Protein AF-A0A401H4F8-F1 (afdb_monomer)

Solvent-accessible surface area (backbone atoms only — not comparable to full-atom values): 12889 Å² total; per-residue (Å²): 134,82,83,78,80,64,41,45,44,70,56,45,52,50,47,28,52,50,18,57,74,70,67,36,61,71,55,24,51,54,34,50,56,48,49,36,56,72,25,37,84,46,70,68,56,47,49,56,44,47,67,62,70,47,47,75,81,49,46,36,48,76,58,70,75,51,21,41,54,46,42,57,45,26,74,73,70,51,49,49,49,32,40,46,42,18,46,55,42,39,50,67,44,56,72,62,44,52,76,71,21,46,74,45,98,88,71,49,70,52,57,60,54,72,70,58,41,53,37,34,59,56,24,43,56,54,33,31,50,54,26,53,53,45,52,56,52,51,40,54,77,70,34,94,74,42,91,50,56,72,58,33,44,52,32,31,47,51,52,48,50,51,53,56,58,47,39,77,71,63,80,50,64,61,50,60,53,76,59,58,54,62,68,59,51,53,50,52,40,56,77,47,63,45,50,73,48,33,52,53,44,40,56,49,46,49,51,55,47,35,50,54,52,57,66,42,40,30,40,55,61,75,64,49,44,65,68,60,30,52,53,55,38,70,71,73,112

Sequence (237 aa):
MKSEHQLDFAEVGALVRLAHKYQIADLRENGLAKLKMIFTDDLAVWEEYSDSRDTKFTGIRWIESDAISVVNLVRLTNAMTLLPVAFYLCCQLQPHELTRGVTRPDGTVERLSTEDLEVCIRARAMLMLAYGAGWMDLFSGVSNDCTQGARCMDGLSRIGQAVLLSSTRAQISYHSCLSNPRNVIAARCTDHRLCAACVRFITKKSLDWRRTVWNSLPAYFGLGKWEKLKTAESAAD

Nearest PDB structures (foldseek):
  3lf9-assembly1_A  TM=3.837E-01  e=5.558E+00  synthetic construct

Radius of gyration: 19.87 Å; Cα contacts (8 Å, |Δi|>4): 273; chains: 1; bounding box: 48×46×59 Å

Secondary structure (DSSP, 8-state):
-----PEEHHHHHHHHHHHHHTT-HHHHHHHHHHHHTTS-S-HHHHHHHHHH--HHHHTEE--TTHHHHHHHHHHHH--GGGHHHHHHHHHHS-HHHHHH-EE-TTS-EE---HHHHHHHHHHHHHHHHHHHHHHHHHTSS--TT-S-HHHHHHHHHHHHHHHHHHHHHTT--TT-TTS--HHHHHHHHHHTT--HHHHHHHHHHHHHHHHHHHHHHHHHTT---HHHHHHHHHTT-

Mean predicted aligned error: 5.67 Å

Foldseek 3Di:
DPPLQQAELVVLLVQLVVCLVVVVVVSNVVSVVLLCCQLPLDLVSLLVCLVCVDSVSSSYDDDLLCLLSVCVSCVSQVLQSSNLSSLLSLLQDDPCCQCVNDQDPVRDGRYHDPLSSVLSVQLLVVLLVLLVVLLVVLLPAFFPPFPPGVLQNVLSVVLSVVVVVVCVPPVHRSRPLLRDCLVVLVVSCVVSVGDPRRSVVSNVSSVVSNVVCSQCSCVSSVNPGSVSSVVSSVVVD

Structure (mmCIF, N/CA/C/O backbone):
data_AF-A0A401H4F8-F1
#
_entry.id   AF-A0A401H4F8-F1
#
loop_
_atom_site.group_PDB
_atom_site.id
_atom_site.type_symbol
_atom_site.label_atom_id
_atom_site.label_alt_id
_atom_site.label_comp_id
_atom_site.label_asym_id
_atom_site.label_entity_id
_atom_site.label_seq_id
_atom_site.pdbx_PDB_ins_code
_atom_site.Cartn_x
_atom_site.Cartn_y
_atom_site.Cartn_z
_atom_site.occupancy
_atom_site.B_iso_or_equiv
_atom_site.auth_seq_id
_atom_site.auth_comp_id
_atom_site.auth_asym_id
_atom_site.auth_atom_id
_atom_site.pdbx_PDB_model_num
ATOM 1 N N . MET A 1 1 ? 4.126 32.818 8.133 1.00 35.19 1 MET A N 1
ATOM 2 C CA . MET A 1 1 ? 3.973 31.398 7.756 1.00 35.19 1 MET A CA 1
ATOM 3 C C . MET A 1 1 ? 3.728 30.630 9.049 1.00 35.19 1 MET A C 1
ATOM 5 O O . MET A 1 1 ? 4.666 30.465 9.817 1.00 35.19 1 MET A O 1
ATOM 9 N N . LYS A 1 2 ? 2.466 30.346 9.407 1.00 36.00 2 LYS A N 1
ATOM 10 C CA . LYS A 1 2 ? 2.169 29.625 10.658 1.00 36.00 2 LYS A CA 1
ATOM 11 C C . LYS A 1 2 ? 2.721 28.207 10.508 1.00 36.00 2 LYS A C 1
ATOM 13 O O . LYS A 1 2 ? 2.404 27.547 9.529 1.00 36.00 2 LYS A O 1
ATOM 18 N N . SER A 1 3 ? 3.577 27.797 11.439 1.00 42.56 3 SER A N 1
ATOM 19 C CA . SER A 1 3 ? 4.017 26.412 11.603 1.00 42.56 3 SER A CA 1
ATOM 20 C C . SER A 1 3 ? 2.773 25.536 11.747 1.00 42.56 3 SER A C 1
ATOM 22 O O . SER A 1 3 ? 2.131 25.562 12.796 1.00 42.56 3 SER A O 1
ATOM 24 N N . GLU A 1 4 ? 2.398 24.822 10.692 1.00 57.66 4 GLU A N 1
ATOM 25 C CA . GLU A 1 4 ? 1.294 23.870 10.725 1.00 57.66 4 GLU A CA 1
ATOM 26 C C . GLU A 1 4 ? 1.731 22.701 11.616 1.00 57.66 4 GLU A C 1
ATOM 28 O O . GLU A 1 4 ? 2.668 21.967 11.303 1.00 57.66 4 GLU A O 1
ATOM 33 N N . HIS A 1 5 ? 1.149 22.619 12.811 1.00 69.62 5 HIS A N 1
ATOM 34 C CA . HIS A 1 5 ? 1.478 21.589 13.787 1.00 69.62 5 HIS A CA 1
ATOM 35 C C . HIS A 1 5 ? 1.011 20.232 13.243 1.00 69.62 5 HIS A C 1
ATOM 37 O O . HIS A 1 5 ? -0.190 20.014 13.096 1.00 69.62 5 HIS A O 1
ATOM 43 N N . GLN A 1 6 ? 1.952 19.342 12.908 1.00 79.12 6 GLN A N 1
ATOM 44 C CA . GLN A 1 6 ? 1.629 17.961 12.549 1.00 79.12 6 GLN A CA 1
ATOM 45 C C . GLN A 1 6 ? 1.078 17.233 13.774 1.00 79.12 6 GLN A C 1
ATOM 47 O O . GLN A 1 6 ? 1.773 17.130 14.788 1.00 79.12 6 GLN A O 1
ATOM 52 N N . LEU A 1 7 ? -0.133 16.700 13.642 1.00 87.81 7 LEU A N 1
ATOM 53 C CA . LEU A 1 7 ? -0.761 15.870 14.667 1.00 87.81 7 LEU A CA 1
ATOM 54 C C . LEU A 1 7 ? -0.131 14.480 14.669 1.00 87.81 7 LEU A C 1
ATOM 56 O O . LEU A 1 7 ? 0.291 13.983 13.625 1.00 87.81 7 LEU A O 1
ATOM 60 N N . ASP A 1 8 ? -0.081 13.837 15.825 1.00 91.19 8 ASP A N 1
ATOM 61 C CA . ASP A 1 8 ? 0.268 12.424 15.908 1.00 91.19 8 ASP A CA 1
ATOM 62 C C . ASP A 1 8 ? -0.947 11.551 15.560 1.00 91.19 8 ASP A C 1
ATOM 64 O O . ASP A 1 8 ? -2.096 11.902 15.854 1.00 91.19 8 ASP A O 1
ATOM 68 N N . PHE A 1 9 ? -0.715 10.396 14.937 1.00 92.69 9 PHE A N 1
ATOM 69 C CA . PHE A 1 9 ? -1.773 9.432 14.654 1.00 92.69 9 PHE A CA 1
ATOM 70 C C . PHE A 1 9 ? -2.555 9.065 15.920 1.00 92.69 9 PHE A C 1
ATOM 72 O O . PHE A 1 9 ? -3.785 8.979 15.875 1.00 92.69 9 PHE A O 1
ATOM 79 N N . ALA A 1 10 ? -1.867 8.901 17.055 1.00 91.75 10 ALA A N 1
ATOM 80 C CA . ALA A 1 10 ? -2.509 8.563 18.321 1.00 91.75 10 ALA A CA 1
ATOM 81 C C . ALA A 1 10 ? -3.545 9.620 18.745 1.00 91.75 10 ALA A C 1
ATOM 83 O O . ALA A 1 10 ? -4.621 9.270 19.233 1.00 91.75 10 ALA A O 1
ATOM 84 N N . GLU A 1 11 ? -3.261 10.903 18.500 1.00 92.50 11 GLU A N 1
ATOM 85 C CA . GLU A 1 11 ? -4.169 12.014 18.802 1.00 92.50 11 GLU A CA 1
ATOM 86 C C . GLU A 1 11 ? -5.399 11.977 17.891 1.00 92.50 11 GLU A C 1
ATOM 88 O O . GLU A 1 11 ? -6.532 12.032 18.372 1.00 92.50 11 GLU A O 1
ATOM 93 N N . VAL A 1 12 ? -5.193 11.814 16.579 1.00 94.25 12 VAL A N 1
ATOM 94 C CA . VAL A 1 12 ? -6.290 11.726 15.601 1.00 94.25 12 VAL A CA 1
ATOM 95 C C . VAL A 1 12 ? -7.177 10.512 15.887 1.00 94.25 12 VAL A C 1
ATOM 97 O O . VAL A 1 12 ? -8.401 10.635 15.931 1.00 94.25 12 VAL A O 1
ATOM 100 N N . GLY A 1 13 ? -6.578 9.349 16.148 1.00 93.75 13 GLY A N 1
ATOM 101 C CA . GLY A 1 13 ? -7.303 8.129 16.486 1.00 93.75 13 GLY A CA 1
ATOM 102 C C . GLY A 1 13 ? -8.111 8.264 17.779 1.00 93.75 13 GLY A C 1
ATOM 103 O O . GLY A 1 13 ? -9.275 7.861 17.819 1.00 93.75 13 GLY A O 1
ATOM 104 N N . ALA A 1 14 ? -7.538 8.868 18.826 1.00 92.50 14 ALA A N 1
ATOM 105 C CA . ALA A 1 14 ? -8.252 9.133 20.075 1.00 92.50 14 ALA A CA 1
ATOM 106 C C . ALA A 1 14 ? -9.437 10.089 19.866 1.00 92.50 14 ALA A C 1
ATOM 108 O O . ALA A 1 14 ? -10.534 9.814 20.358 1.00 92.50 14 ALA A O 1
ATOM 109 N N . LEU A 1 15 ? -9.247 11.163 19.089 1.00 94.44 15 LEU A N 1
ATOM 110 C CA . LEU A 1 15 ? -10.310 12.109 18.747 1.00 94.44 15 LEU A CA 1
ATOM 111 C C . LEU A 1 15 ? -11.462 11.424 18.011 1.00 94.44 15 LEU A C 1
ATOM 113 O O . LEU A 1 15 ? -12.610 11.614 18.401 1.00 94.44 15 LEU A O 1
ATOM 117 N N . VAL A 1 16 ? -11.177 10.575 17.018 1.00 95.44 16 VAL A N 1
ATOM 118 C CA . VAL A 1 16 ? -12.215 9.817 16.296 1.00 95.44 16 VAL A CA 1
ATOM 119 C C . VAL A 1 16 ? -12.991 8.896 17.245 1.00 95.44 16 VAL A C 1
ATOM 121 O O . VAL A 1 16 ? -14.222 8.882 17.208 1.00 95.44 16 VAL A O 1
ATOM 124 N N . ARG A 1 17 ? -12.310 8.163 18.143 1.00 94.69 17 ARG A N 1
ATOM 125 C CA . ARG A 1 17 ? -12.983 7.273 19.115 1.00 94.69 17 ARG A CA 1
ATOM 126 C C . ARG A 1 17 ? -13.866 8.047 20.089 1.00 94.69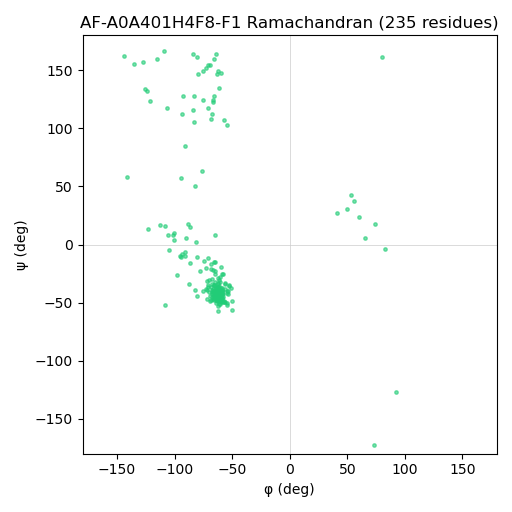 17 ARG A C 1
ATOM 128 O O . ARG A 1 17 ? -14.988 7.623 20.355 1.00 94.69 17 ARG A O 1
ATOM 135 N N . LEU A 1 18 ? -13.375 9.167 20.623 1.00 95.50 18 LEU A N 1
ATOM 136 C CA . LEU A 1 18 ? -14.139 10.013 21.542 1.00 95.50 18 LEU A CA 1
ATOM 137 C C . LEU A 1 18 ? -15.330 10.656 20.829 1.00 95.50 18 LEU A C 1
ATOM 139 O O . LEU A 1 18 ? -16.448 10.575 21.330 1.00 95.50 18 LEU A O 1
ATOM 143 N N . ALA A 1 19 ? -15.116 11.223 19.643 1.00 95.44 19 ALA A N 1
ATOM 144 C CA . ALA A 1 19 ? -16.177 11.808 18.835 1.00 95.44 19 ALA A CA 1
ATOM 145 C C . ALA A 1 19 ? -17.270 10.783 18.510 1.00 95.44 19 ALA A C 1
ATOM 147 O O . ALA A 1 19 ? -18.448 11.085 18.665 1.00 95.44 19 ALA A O 1
ATOM 148 N N . HIS A 1 20 ? -16.900 9.549 18.155 1.00 93.69 20 HIS A N 1
ATOM 149 C CA . HIS A 1 20 ? -17.860 8.463 17.962 1.00 93.69 20 HIS A CA 1
ATOM 150 C C . HIS A 1 20 ? -18.606 8.112 19.263 1.00 93.69 20 HIS A C 1
ATOM 152 O O . HIS A 1 20 ? -19.834 8.067 19.271 1.00 93.69 20 HIS A O 1
ATOM 158 N N . LYS A 1 21 ? -17.888 7.926 20.381 1.00 95.12 21 LYS A N 1
ATOM 159 C CA . LYS A 1 21 ? -18.474 7.577 21.690 1.00 95.12 21 LYS A CA 1
ATOM 160 C C . LYS A 1 21 ? -19.479 8.618 22.191 1.00 95.12 21 LYS A C 1
ATOM 162 O O . LYS A 1 21 ? -20.487 8.251 22.787 1.00 95.12 21 LYS A O 1
ATOM 167 N N . TYR A 1 22 ? -19.189 9.897 21.972 1.00 96.44 22 TYR A N 1
ATOM 168 C CA . TYR A 1 22 ? -20.017 11.019 22.416 1.00 96.44 22 TYR A CA 1
ATOM 169 C C . TYR A 1 22 ? -20.900 11.601 21.302 1.00 96.44 22 TYR A C 1
ATOM 171 O O . TYR A 1 22 ? -21.502 12.649 21.504 1.00 96.44 22 TYR A O 1
ATOM 179 N N . GLN A 1 23 ? -20.992 10.927 20.148 1.00 93.12 23 GLN A N 1
ATOM 180 C CA . GLN A 1 23 ? -21.846 11.303 19.012 1.00 93.12 23 GLN A CA 1
ATOM 181 C C . GLN A 1 23 ? -21.605 12.731 18.479 1.00 93.12 23 GLN A C 1
ATOM 183 O O . GLN A 1 23 ? -22.526 13.428 18.061 1.00 93.12 23 GLN A O 1
ATOM 188 N N . ILE A 1 24 ? -20.344 13.167 18.457 1.00 95.44 24 ILE A N 1
ATOM 189 C CA . ILE A 1 24 ? -19.924 14.465 17.916 1.00 95.44 24 ILE A CA 1
ATOM 190 C C . ILE A 1 24 ? -19.572 14.284 16.432 1.00 95.44 24 ILE A C 1
ATOM 192 O O . ILE A 1 24 ? -18.409 14.065 16.087 1.00 95.44 24 ILE A O 1
ATOM 196 N N . ALA A 1 25 ? -20.585 14.344 15.564 1.00 91.81 25 ALA A N 1
ATOM 197 C CA . ALA A 1 25 ? -20.463 14.034 14.134 1.00 91.81 25 ALA A CA 1
ATOM 198 C C . ALA A 1 25 ? -19.359 14.844 13.432 1.00 91.81 25 ALA A C 1
ATOM 200 O O . ALA A 1 25 ? -18.449 14.255 12.857 1.00 91.81 25 ALA A O 1
ATOM 201 N N . ASP A 1 26 ? -19.352 16.172 13.571 1.00 92.88 26 ASP A N 1
ATOM 202 C CA . ASP A 1 26 ? -18.367 17.030 12.895 1.00 92.88 26 ASP A CA 1
ATOM 203 C C . ASP A 1 26 ? -16.921 16.675 13.263 1.00 92.88 26 ASP A C 1
ATOM 205 O O . ASP A 1 26 ? -16.028 16.667 12.416 1.00 92.88 26 ASP A O 1
ATOM 209 N N . LEU A 1 27 ? -16.660 16.366 14.537 1.00 92.62 27 LEU A N 1
ATOM 210 C CA . LEU A 1 27 ? -15.316 16.001 14.987 1.00 92.62 27 LEU A CA 1
ATOM 211 C C . LEU A 1 27 ? -14.910 14.617 14.466 1.00 92.62 27 LEU A C 1
ATOM 213 O O . LEU A 1 27 ? -13.747 14.412 14.113 1.00 92.62 27 LEU A O 1
ATOM 217 N N . ARG A 1 28 ? -15.871 13.689 14.389 1.00 93.81 28 ARG A N 1
ATOM 218 C CA . ARG A 1 28 ? -15.674 12.353 13.819 1.00 93.81 28 ARG A CA 1
ATOM 219 C C . ARG A 1 28 ? -15.299 12.462 12.342 1.00 93.81 28 ARG A C 1
ATOM 221 O O . ARG A 1 28 ? -14.249 11.948 11.962 1.00 93.81 28 ARG A O 1
ATOM 228 N N . GLU A 1 29 ? -16.089 13.184 11.552 1.00 92.06 29 GLU A N 1
ATOM 229 C CA . GLU A 1 29 ? -15.864 13.332 10.110 1.00 92.06 29 GLU A CA 1
ATOM 230 C C . GLU A 1 29 ? -14.561 14.066 9.798 1.00 92.06 29 GLU A C 1
ATOM 232 O O . GLU A 1 29 ? -13.787 13.626 8.951 1.00 92.06 29 GLU A O 1
ATOM 237 N N . ASN A 1 30 ? -14.234 15.120 10.550 1.00 91.81 30 ASN A N 1
ATOM 238 C CA . ASN A 1 30 ? -12.952 15.809 10.396 1.00 91.81 30 ASN A CA 1
ATOM 239 C C . ASN A 1 30 ? -11.751 14.893 10.693 1.00 91.81 30 ASN A C 1
ATOM 241 O O . ASN A 1 30 ? -10.726 14.966 10.011 1.00 91.81 30 ASN A O 1
ATOM 245 N N . GLY A 1 31 ? -11.859 14.023 11.703 1.00 92.88 31 GLY A N 1
ATOM 246 C CA . GLY A 1 31 ? -10.821 13.043 12.019 1.00 92.88 31 GLY A CA 1
ATOM 247 C C . GLY A 1 31 ? -10.671 11.976 10.931 1.00 92.88 31 GLY A C 1
ATOM 248 O O . GLY A 1 31 ? -9.554 11.692 10.496 1.00 92.88 31 GLY A O 1
ATOM 249 N N . LEU A 1 32 ? -11.787 11.431 10.437 1.00 93.81 32 LEU A N 1
ATOM 250 C CA . LEU A 1 32 ? -11.796 10.443 9.352 1.00 93.81 32 LEU A CA 1
ATOM 251 C C . LEU A 1 32 ? -11.272 11.028 8.035 1.00 93.81 32 LEU A C 1
ATOM 253 O O . LEU A 1 32 ? -10.466 10.384 7.365 1.00 93.81 32 LEU A O 1
ATOM 257 N N . ALA A 1 33 ? -11.638 12.268 7.703 1.00 91.81 33 ALA A N 1
ATOM 258 C CA . ALA A 1 33 ? -11.130 12.971 6.528 1.00 91.81 33 ALA A CA 1
ATOM 259 C C . ALA A 1 33 ? -9.601 13.122 6.564 1.00 91.81 33 ALA A C 1
ATOM 261 O O . ALA A 1 33 ? -8.936 12.926 5.547 1.00 91.81 33 ALA A O 1
ATOM 262 N N . LYS A 1 34 ? -9.019 13.391 7.742 1.00 91.75 34 LYS A N 1
ATOM 263 C CA . LYS A 1 34 ? -7.558 13.407 7.909 1.00 91.75 34 LYS A CA 1
ATOM 264 C C . LYS A 1 34 ? -6.944 12.029 7.672 1.00 91.75 34 LYS A C 1
ATOM 266 O O . LYS A 1 34 ? -5.961 11.925 6.945 1.00 91.75 34 LYS A O 1
ATOM 271 N N . LEU A 1 35 ? -7.530 10.968 8.231 1.00 93.25 35 LEU A N 1
ATOM 272 C CA . LEU A 1 35 ? -7.057 9.601 7.987 1.00 93.25 35 LEU A CA 1
ATOM 273 C C . LEU A 1 35 ? -7.152 9.221 6.502 1.00 93.25 35 LEU A C 1
ATOM 275 O O . LEU A 1 35 ? -6.253 8.562 5.986 1.00 93.25 35 LEU A O 1
ATOM 279 N N . LYS A 1 36 ? -8.176 9.692 5.787 1.00 92.31 36 LYS A N 1
ATOM 280 C CA . LYS A 1 36 ? -8.383 9.424 4.357 1.00 92.31 36 LYS A CA 1
ATOM 281 C C . LYS A 1 36 ? -7.295 10.012 3.447 1.00 92.31 36 LYS A C 1
ATOM 283 O O . LYS A 1 36 ? -7.156 9.559 2.316 1.00 92.31 36 LYS A O 1
ATOM 288 N N . MET A 1 37 ? -6.464 10.936 3.938 1.00 88.62 37 MET A N 1
ATOM 289 C CA . MET A 1 37 ? -5.257 11.397 3.227 1.00 88.62 37 MET A CA 1
ATOM 290 C C . MET A 1 37 ? -4.167 10.319 3.129 1.00 88.62 37 MET A C 1
ATOM 292 O O . MET A 1 37 ? -3.291 10.402 2.275 1.00 88.62 37 MET A O 1
ATOM 296 N N . ILE A 1 38 ? -4.218 9.313 4.006 1.00 89.19 38 ILE A N 1
ATOM 297 C CA . ILE A 1 38 ? -3.303 8.166 4.039 1.00 89.19 38 ILE A CA 1
ATOM 298 C C . ILE A 1 38 ? -4.042 6.907 3.571 1.00 89.19 38 ILE A C 1
ATOM 300 O O . ILE A 1 38 ? -3.605 6.199 2.667 1.00 89.19 38 ILE A O 1
ATOM 304 N N . PHE A 1 39 ? -5.196 6.646 4.184 1.00 93.50 39 PHE A N 1
ATOM 305 C CA . PHE A 1 39 ? -6.047 5.478 3.970 1.00 93.50 39 PHE A CA 1
ATOM 306 C C . PHE A 1 39 ? -7.131 5.806 2.938 1.00 93.50 39 PHE A C 1
ATOM 308 O O . PHE A 1 39 ? -8.324 5.775 3.223 1.00 93.50 39 PHE A O 1
ATOM 315 N N . THR A 1 40 ? -6.686 6.223 1.757 1.00 94.31 40 THR A N 1
ATOM 316 C CA . THR A 1 40 ? -7.538 6.794 0.709 1.00 94.31 40 THR A CA 1
ATOM 317 C C . THR A 1 40 ? -8.277 5.737 -0.121 1.00 94.31 40 THR A C 1
ATOM 319 O O . THR A 1 40 ? -7.879 4.576 -0.196 1.00 94.31 40 THR A O 1
ATOM 322 N N . ASP A 1 41 ? -9.335 6.161 -0.805 1.00 95.31 41 ASP A N 1
ATOM 323 C CA . ASP A 1 41 ? -10.051 5.417 -1.846 1.00 95.31 41 ASP A CA 1
ATOM 324 C C . ASP A 1 41 ? -9.808 5.991 -3.255 1.00 95.31 41 ASP A C 1
ATOM 326 O O . ASP A 1 41 ? -10.540 5.671 -4.202 1.00 95.31 41 ASP A O 1
ATOM 330 N N . ASP A 1 42 ? -8.777 6.831 -3.391 1.00 94.31 42 ASP A N 1
ATOM 331 C CA . ASP A 1 42 ? -8.328 7.450 -4.633 1.00 94.31 42 ASP A CA 1
ATOM 332 C C . ASP A 1 42 ? -6.862 7.097 -4.942 1.00 94.31 42 ASP A C 1
ATOM 334 O O . ASP A 1 42 ? -5.944 7.350 -4.159 1.00 94.31 42 ASP A O 1
ATOM 338 N N . LEU A 1 43 ? -6.627 6.523 -6.124 1.00 93.38 43 LEU A N 1
ATOM 339 C CA . LEU A 1 43 ? -5.287 6.115 -6.540 1.00 93.38 43 LEU A CA 1
ATOM 340 C C . LEU A 1 43 ? -4.338 7.306 -6.715 1.00 93.38 43 LEU A C 1
ATOM 342 O O . LEU A 1 43 ? -3.157 7.166 -6.436 1.00 93.38 43 LEU A O 1
ATOM 346 N N . ALA A 1 44 ? -4.804 8.459 -7.197 1.00 90.69 44 ALA A N 1
ATOM 347 C CA . ALA A 1 44 ? -3.943 9.623 -7.392 1.00 90.69 44 ALA A CA 1
ATOM 348 C C . ALA A 1 44 ? -3.423 10.157 -6.051 1.00 90.69 44 ALA A C 1
ATOM 350 O O . ALA A 1 44 ? -2.233 10.446 -5.938 1.00 90.69 44 ALA A O 1
ATOM 351 N N . VAL A 1 45 ? -4.282 10.187 -5.026 1.00 90.44 45 VAL A N 1
ATOM 352 C CA . VAL A 1 45 ? -3.883 10.541 -3.653 1.00 90.44 45 VAL A CA 1
ATOM 353 C C . VAL A 1 45 ? -2.863 9.535 -3.116 1.00 90.44 45 VAL A C 1
ATOM 355 O O . VAL A 1 45 ? -1.833 9.922 -2.563 1.00 90.44 45 VAL A O 1
ATOM 358 N N . TRP A 1 46 ? -3.098 8.236 -3.334 1.00 90.75 46 TRP A N 1
ATOM 359 C CA . TRP A 1 46 ? -2.146 7.196 -2.942 1.00 90.75 46 TRP A CA 1
ATOM 360 C C . TRP A 1 46 ? -0.799 7.326 -3.663 1.00 90.75 46 TRP A C 1
ATOM 362 O O . TRP A 1 46 ? 0.249 7.129 -3.056 1.00 90.75 46 TRP A O 1
ATOM 372 N N . GLU A 1 47 ? -0.804 7.657 -4.953 1.00 86.94 47 GLU A N 1
ATOM 373 C CA . GLU A 1 47 ? 0.410 7.829 -5.753 1.00 86.94 47 GLU A CA 1
ATOM 374 C C . GLU A 1 47 ? 1.274 8.983 -5.260 1.00 86.94 47 GLU A C 1
ATOM 376 O O . GLU A 1 47 ? 2.493 8.836 -5.171 1.00 86.94 47 GLU A O 1
ATOM 381 N N . GLU A 1 48 ? 0.647 10.110 -4.929 1.00 83.31 48 GLU A N 1
ATOM 382 C CA . GLU A 1 48 ? 1.320 11.286 -4.379 1.00 83.31 48 GLU A CA 1
ATOM 383 C C . GLU A 1 48 ? 1.914 10.991 -2.994 1.00 83.31 48 GLU A C 1
ATOM 385 O O . GLU A 1 48 ? 3.083 11.297 -2.718 1.00 83.31 48 GLU A O 1
ATOM 390 N N . TYR A 1 49 ? 1.152 10.289 -2.152 1.00 81.69 49 TYR A N 1
ATOM 391 C CA . TYR A 1 49 ? 1.641 9.805 -0.868 1.00 81.69 49 TYR A CA 1
ATOM 392 C C . TYR A 1 49 ? 2.803 8.808 -1.030 1.00 81.69 49 TYR A C 1
ATOM 394 O O . TYR A 1 49 ? 3.843 8.947 -0.387 1.00 81.69 49 TYR A O 1
ATOM 402 N N . SER A 1 50 ? 2.667 7.811 -1.908 1.00 77.38 50 SER A N 1
ATOM 403 C CA . SER A 1 50 ? 3.673 6.762 -2.089 1.00 77.38 50 SER A CA 1
ATOM 404 C C . SER A 1 50 ? 4.974 7.279 -2.703 1.00 77.38 50 SER A C 1
ATOM 406 O O . SER A 1 50 ? 6.013 6.671 -2.445 1.00 77.38 50 SER A O 1
ATOM 408 N N . ASP A 1 51 ? 4.932 8.323 -3.536 1.00 72.00 51 ASP A N 1
ATOM 409 C CA . ASP A 1 51 ? 6.129 8.904 -4.162 1.00 72.00 51 ASP A CA 1
ATOM 410 C C . ASP A 1 51 ? 6.937 9.736 -3.158 1.00 72.00 51 ASP A C 1
ATOM 412 O O . ASP A 1 51 ? 8.165 9.658 -3.120 1.00 72.00 51 ASP A O 1
ATOM 416 N N . SER A 1 52 ? 6.246 10.490 -2.299 1.00 67.56 52 SER A N 1
ATOM 417 C CA . SER A 1 52 ? 6.890 11.340 -1.296 1.00 67.56 52 SER A CA 1
ATOM 418 C C . SER A 1 52 ? 7.306 10.569 -0.040 1.00 67.56 52 SER A C 1
ATOM 420 O O . SER A 1 52 ? 8.353 10.861 0.541 1.00 67.56 52 SER A O 1
ATOM 422 N N . ARG A 1 53 ? 6.471 9.616 0.410 1.00 65.06 53 ARG A N 1
ATOM 423 C CA . ARG A 1 53 ? 6.449 9.082 1.789 1.00 65.06 53 ARG A CA 1
ATOM 424 C C . ARG A 1 53 ? 6.637 10.176 2.849 1.00 65.06 53 ARG A C 1
ATOM 426 O O . ARG A 1 53 ? 7.154 9.915 3.935 1.00 65.06 53 ARG A O 1
ATOM 433 N N . ASP A 1 54 ? 6.245 11.406 2.522 1.00 65.06 54 ASP A N 1
ATOM 434 C CA . ASP A 1 54 ? 6.468 12.567 3.364 1.00 65.06 54 ASP A CA 1
ATOM 435 C C . ASP A 1 54 ? 5.232 12.760 4.235 1.00 65.06 54 ASP A C 1
ATOM 437 O O . ASP A 1 54 ? 4.145 13.099 3.761 1.00 65.06 54 ASP A O 1
ATOM 441 N N . THR A 1 55 ? 5.395 12.557 5.539 1.00 60.56 55 THR A N 1
ATOM 442 C CA . THR A 1 55 ? 4.327 12.775 6.520 1.00 60.56 55 THR A CA 1
ATOM 443 C C . THR A 1 55 ? 3.832 14.223 6.513 1.00 60.56 55 THR A C 1
ATOM 445 O O . THR A 1 55 ? 2.705 14.486 6.942 1.00 60.56 55 THR A O 1
ATOM 448 N N . LYS A 1 56 ? 4.613 15.178 5.978 1.00 63.50 56 LYS A N 1
ATOM 449 C CA . LYS A 1 56 ? 4.187 16.576 5.786 1.00 63.50 56 LYS A CA 1
ATOM 450 C C . LYS A 1 56 ? 3.010 16.705 4.837 1.00 63.50 56 LYS A C 1
ATOM 452 O O . LYS A 1 56 ? 2.162 17.553 5.084 1.00 63.50 56 LYS A O 1
ATOM 457 N N . PHE A 1 57 ? 2.912 15.843 3.826 1.00 66.06 57 PHE A N 1
ATOM 458 C CA . PHE A 1 57 ? 1.782 15.845 2.897 1.00 66.06 57 PHE A CA 1
ATOM 459 C C . PHE A 1 57 ? 0.462 15.507 3.603 1.00 66.06 57 PHE A C 1
ATOM 461 O O . PHE A 1 57 ? -0.582 16.088 3.330 1.00 66.06 57 PHE A O 1
ATOM 468 N N . THR A 1 58 ? 0.523 14.585 4.561 1.00 73.56 58 THR A N 1
ATOM 469 C CA . THR A 1 58 ? -0.665 14.073 5.257 1.00 73.56 58 THR A CA 1
ATOM 470 C C . THR A 1 58 ? -1.074 14.929 6.459 1.00 73.56 58 THR A C 1
ATOM 472 O O . THR A 1 58 ? -2.175 14.779 6.983 1.00 73.56 58 THR A O 1
ATOM 475 N N . GLY A 1 59 ? -0.180 15.803 6.940 1.00 82.62 59 GLY A N 1
ATOM 476 C CA . GLY A 1 59 ? -0.368 16.562 8.180 1.00 82.62 59 GLY A CA 1
ATOM 477 C C . GLY A 1 59 ? -0.414 15.699 9.451 1.00 82.62 59 GLY A C 1
ATOM 478 O O . GLY A 1 59 ? -0.663 16.235 10.533 1.00 82.62 59 GLY A O 1
ATOM 479 N N . ILE A 1 60 ? -0.173 14.387 9.331 1.00 87.69 60 ILE A N 1
ATOM 480 C CA . ILE A 1 60 ? -0.195 13.412 10.421 1.00 87.69 60 ILE A CA 1
ATOM 481 C C . ILE A 1 60 ? 1.148 12.684 10.474 1.00 87.69 60 ILE A C 1
ATOM 483 O O . ILE A 1 60 ? 1.654 12.174 9.474 1.00 87.69 60 ILE A O 1
ATOM 487 N N . ARG A 1 61 ? 1.719 12.592 11.670 1.00 89.75 61 ARG A N 1
ATOM 488 C CA . ARG A 1 61 ? 2.839 11.704 11.963 1.00 89.75 61 ARG A CA 1
ATOM 489 C C . ARG A 1 61 ? 2.288 10.321 12.284 1.00 89.75 61 ARG A C 1
ATOM 491 O O . ARG A 1 61 ? 1.570 10.166 13.265 1.00 89.75 61 ARG A O 1
ATOM 498 N N . TRP A 1 62 ? 2.615 9.339 11.457 1.00 90.69 62 TRP A N 1
ATOM 499 C CA . TRP A 1 62 ? 2.125 7.971 11.596 1.00 90.69 62 TRP A CA 1
ATOM 500 C C . TRP A 1 62 ? 3.209 6.965 11.199 1.00 90.69 62 TRP A C 1
ATOM 502 O O . TRP A 1 62 ? 4.182 7.322 10.524 1.00 90.69 62 TRP A O 1
ATOM 512 N N . ILE A 1 63 ? 3.040 5.715 11.622 1.00 90.31 63 ILE A N 1
ATOM 513 C CA . ILE A 1 63 ? 3.903 4.579 11.279 1.00 90.31 63 ILE A CA 1
ATOM 514 C C . ILE A 1 63 ? 3.071 3.422 10.723 1.00 90.31 63 ILE A C 1
ATOM 516 O O . ILE A 1 63 ? 1.892 3.299 11.030 1.00 90.31 63 ILE A O 1
ATOM 520 N N . GLU A 1 64 ? 3.674 2.524 9.940 1.00 89.50 64 GLU A N 1
ATOM 521 C CA . GLU A 1 64 ? 2.939 1.452 9.241 1.00 89.50 64 GLU A CA 1
ATOM 522 C C . GLU A 1 64 ? 2.035 0.612 10.167 1.00 89.50 64 GLU A C 1
ATOM 524 O O . GLU A 1 64 ? 0.931 0.233 9.773 1.00 89.50 64 GLU A O 1
ATOM 529 N N . SER A 1 65 ? 2.446 0.376 11.419 1.00 93.25 65 SER A N 1
ATOM 530 C CA . SER A 1 65 ? 1.671 -0.384 12.413 1.00 93.25 65 SER A CA 1
ATOM 531 C C . SER A 1 65 ? 0.419 0.326 12.942 1.00 93.25 65 SER A C 1
ATOM 533 O O . SER A 1 65 ? -0.447 -0.314 13.548 1.00 93.25 65 SER A O 1
ATOM 535 N N . ASP A 1 66 ? 0.246 1.618 12.664 1.00 94.88 66 ASP A N 1
ATOM 536 C CA . ASP A 1 66 ? -1.005 2.342 12.916 1.00 94.88 66 ASP A CA 1
ATOM 537 C C . ASP A 1 66 ? -2.141 1.866 12.004 1.00 94.88 66 ASP A C 1
ATOM 539 O O . ASP A 1 66 ? -3.316 2.046 12.323 1.00 94.88 66 ASP A O 1
ATOM 543 N N . ALA A 1 67 ? -1.822 1.159 10.914 1.00 96.31 67 ALA A N 1
ATOM 544 C CA . ALA A 1 67 ? -2.824 0.524 10.067 1.00 96.31 67 ALA A CA 1
ATOM 545 C C . ALA A 1 67 ? -3.731 -0.447 10.847 1.00 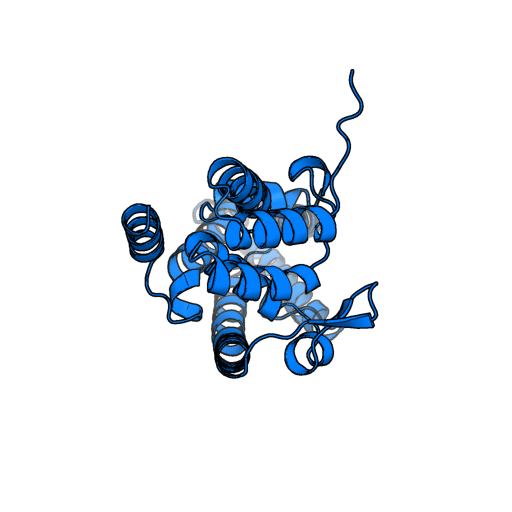96.31 67 ALA A C 1
ATOM 547 O O . ALA A 1 67 ? -4.926 -0.515 10.557 1.00 96.31 67 ALA A O 1
ATOM 548 N N . ILE A 1 68 ? -3.209 -1.131 11.879 1.00 97.69 68 ILE A N 1
ATOM 549 C CA . ILE A 1 68 ? -4.014 -1.991 12.767 1.00 97.69 68 ILE A CA 1
ATOM 550 C C . ILE A 1 68 ? -5.091 -1.155 13.470 1.00 97.69 68 ILE A C 1
ATOM 552 O O . ILE A 1 68 ? -6.259 -1.543 13.524 1.00 97.69 68 ILE A O 1
ATOM 556 N N . SER A 1 69 ? -4.712 0.020 13.975 1.00 96.06 69 SER A N 1
ATOM 557 C CA . SER A 1 69 ? -5.647 0.933 14.626 1.00 96.06 69 SER A CA 1
ATOM 558 C C . SER A 1 69 ? -6.700 1.445 13.667 1.00 96.06 69 SER A C 1
ATOM 560 O O . SER A 1 69 ? -7.856 1.572 14.057 1.00 96.06 69 SER A O 1
ATOM 562 N N . VAL A 1 70 ? -6.326 1.721 12.417 1.00 97.19 70 VAL A N 1
ATOM 563 C CA . VAL A 1 70 ? -7.284 2.176 11.407 1.00 97.19 70 VAL A CA 1
ATOM 564 C C . VAL A 1 70 ? -8.291 1.093 11.068 1.00 97.19 70 VAL A C 1
ATOM 566 O O . VAL A 1 70 ? -9.476 1.403 11.020 1.00 97.19 70 VAL A O 1
ATOM 569 N N . VAL A 1 71 ? -7.881 -0.172 10.929 1.00 98.00 71 VAL A N 1
ATOM 570 C CA . VAL A 1 71 ? -8.841 -1.279 10.772 1.00 98.00 71 VAL A CA 1
ATOM 571 C C . VAL A 1 71 ? -9.843 -1.276 11.931 1.00 98.00 71 VAL A C 1
ATOM 573 O O . VAL A 1 71 ? -11.051 -1.228 11.701 1.00 98.00 71 VAL A O 1
ATOM 576 N N . ASN A 1 72 ? -9.358 -1.224 13.173 1.00 96.62 72 ASN A N 1
ATOM 577 C CA . ASN A 1 72 ? -10.216 -1.207 14.361 1.00 96.62 72 ASN A CA 1
ATOM 578 C C . ASN A 1 72 ? -11.127 0.034 14.427 1.00 96.62 72 ASN A C 1
ATOM 580 O O . ASN A 1 72 ? -12.276 -0.064 14.858 1.00 96.62 72 ASN A O 1
ATOM 584 N N . LEU A 1 73 ? -10.637 1.201 13.999 1.00 95.56 73 LEU A N 1
ATOM 585 C CA . LEU A 1 73 ? -11.426 2.431 13.901 1.00 95.56 73 LEU A CA 1
ATOM 586 C C . LEU A 1 73 ? -12.531 2.298 12.859 1.00 95.56 73 LEU A C 1
ATOM 588 O O . LEU A 1 73 ? -13.668 2.639 13.153 1.00 95.56 73 LEU A O 1
ATOM 592 N N . VAL A 1 74 ? -12.228 1.755 11.681 1.00 95.00 74 VAL A N 1
ATOM 593 C CA . VAL A 1 74 ? -13.220 1.551 10.620 1.00 95.00 74 VAL A CA 1
ATOM 594 C C . VAL A 1 74 ? -14.311 0.585 11.068 1.00 95.00 74 VAL A C 1
ATOM 596 O O . VAL A 1 74 ? -15.484 0.827 10.795 1.00 95.00 74 VAL A O 1
ATOM 599 N N . ARG A 1 75 ? -13.964 -0.472 11.814 1.00 93.38 75 ARG A N 1
ATOM 600 C CA . ARG A 1 75 ? -14.963 -1.376 12.412 1.00 93.38 75 ARG A CA 1
ATOM 601 C C . ARG A 1 75 ? -15.888 -0.667 13.406 1.00 93.38 75 ARG A C 1
ATOM 603 O O . ARG A 1 75 ? -17.042 -1.061 13.526 1.00 93.38 75 ARG A O 1
ATOM 610 N N . LEU A 1 76 ? -15.401 0.370 14.088 1.00 92.31 76 LEU A N 1
ATOM 611 C CA . LEU A 1 76 ? -16.186 1.177 15.022 1.00 92.31 76 LEU A CA 1
ATOM 612 C C . LEU A 1 76 ? -17.051 2.227 14.306 1.00 92.31 76 LEU A C 1
ATOM 614 O O . LEU A 1 76 ? -18.210 2.415 14.660 1.00 92.31 76 LEU A O 1
ATOM 618 N N . THR A 1 77 ? -16.492 2.930 13.321 1.00 91.88 77 THR A N 1
ATOM 619 C CA . THR A 1 77 ? -17.140 4.087 12.682 1.00 91.88 77 THR A CA 1
ATOM 620 C C . THR A 1 77 ? -17.889 3.754 11.400 1.00 91.88 77 THR A C 1
ATOM 622 O O . THR A 1 77 ? -18.599 4.614 10.895 1.00 91.88 77 THR A O 1
ATOM 625 N N . ASN A 1 78 ? -17.734 2.539 10.871 1.00 90.69 78 ASN A N 1
ATOM 626 C CA . ASN A 1 78 ? -18.240 2.121 9.564 1.00 90.69 78 ASN A CA 1
ATOM 627 C C . ASN A 1 78 ? -17.684 2.947 8.380 1.00 90.69 78 ASN A C 1
ATOM 629 O O . ASN A 1 78 ? -18.281 2.976 7.306 1.00 90.69 78 ASN A O 1
ATOM 633 N N . ALA A 1 79 ? -16.511 3.572 8.549 1.00 93.25 79 ALA A N 1
ATOM 634 C CA . ALA A 1 79 ? -15.818 4.336 7.505 1.00 93.25 79 ALA A CA 1
ATOM 635 C C . ALA A 1 79 ? -15.136 3.405 6.480 1.00 93.25 79 ALA A C 1
ATOM 637 O O . ALA A 1 79 ? -13.908 3.294 6.397 1.00 93.25 79 ALA A O 1
ATOM 638 N N . MET A 1 80 ? -15.946 2.623 5.766 1.00 94.81 80 MET A N 1
ATOM 639 C CA . MET A 1 80 ? -15.507 1.430 5.038 1.00 94.81 80 MET A CA 1
ATOM 640 C C . MET A 1 80 ? -14.543 1.723 3.883 1.00 94.81 80 MET A C 1
ATOM 642 O O . MET A 1 80 ? -13.782 0.828 3.503 1.00 94.81 80 MET A O 1
ATOM 646 N N . THR A 1 81 ? -14.525 2.943 3.334 1.00 95.88 81 THR A N 1
ATOM 647 C CA . THR A 1 81 ? -13.583 3.308 2.262 1.00 95.88 81 THR A CA 1
ATOM 648 C C . THR A 1 81 ? -12.120 3.332 2.706 1.00 95.88 81 THR A C 1
ATOM 650 O O . THR A 1 81 ? -11.245 3.132 1.867 1.00 95.88 81 THR A O 1
ATOM 653 N N . LEU A 1 82 ? -11.832 3.469 4.005 1.00 96.56 82 LEU A N 1
ATOM 654 C CA . LEU A 1 82 ? -10.462 3.446 4.540 1.00 96.56 82 LEU A CA 1
ATOM 655 C C . LEU A 1 82 ? -9.894 2.016 4.640 1.00 96.56 82 LEU A C 1
ATOM 657 O O . LEU A 1 82 ? -8.677 1.805 4.673 1.00 96.56 82 LEU A O 1
ATOM 661 N N . LEU A 1 83 ? -10.777 1.015 4.696 1.00 96.81 83 LEU A N 1
ATOM 662 C CA . LEU A 1 83 ? -10.428 -0.360 5.047 1.00 96.81 83 LEU A CA 1
ATOM 663 C C . LEU A 1 83 ? -9.474 -1.053 4.056 1.00 96.81 83 LEU A C 1
ATOM 665 O O . LEU A 1 83 ? -8.540 -1.709 4.520 1.00 96.81 83 LEU A O 1
ATOM 669 N N . PRO A 1 84 ? -9.637 -0.937 2.719 1.00 97.69 84 PRO A N 1
ATOM 670 C CA . PRO A 1 84 ? -8.766 -1.643 1.778 1.00 97.69 84 PRO A CA 1
ATOM 671 C C . PRO A 1 84 ? -7.296 -1.224 1.887 1.00 97.69 84 PRO A C 1
ATOM 673 O O . PRO A 1 84 ? -6.411 -2.080 1.867 1.00 97.69 84 PRO A O 1
ATOM 676 N N . VAL A 1 85 ? -7.021 0.076 2.047 1.00 96.38 85 VAL A N 1
ATOM 677 C CA . VAL A 1 85 ? -5.648 0.569 2.234 1.00 96.38 85 VAL A CA 1
ATOM 678 C C . VAL A 1 85 ? -5.117 0.198 3.618 1.00 96.38 85 VAL A C 1
ATOM 680 O O . VAL A 1 85 ? -3.964 -0.219 3.732 1.00 96.38 85 VAL A O 1
ATOM 683 N N . ALA A 1 86 ? -5.950 0.262 4.661 1.00 97.19 86 ALA A N 1
ATOM 684 C CA . ALA A 1 86 ? -5.552 -0.160 6.003 1.00 97.19 86 ALA A CA 1
ATOM 685 C C . ALA A 1 86 ? -5.148 -1.644 6.037 1.00 97.19 86 ALA A C 1
ATOM 687 O O . ALA A 1 86 ? -4.085 -1.984 6.557 1.00 97.19 86 ALA A O 1
ATOM 688 N N . PHE A 1 87 ? -5.919 -2.531 5.400 1.00 97.69 87 PHE A N 1
ATOM 689 C CA . PHE A 1 87 ? -5.537 -3.937 5.277 1.00 97.69 87 PHE A CA 1
ATOM 690 C C . PHE A 1 87 ? -4.303 -4.153 4.406 1.00 97.69 87 PHE A C 1
ATOM 692 O O . PHE A 1 87 ? -3.461 -4.991 4.737 1.00 97.69 87 PHE A O 1
ATOM 699 N N . TYR A 1 88 ? -4.157 -3.401 3.313 1.00 96.12 88 TYR A N 1
ATOM 700 C CA . TYR A 1 88 ? -2.955 -3.462 2.485 1.00 96.12 88 TYR A CA 1
ATOM 701 C C . TYR A 1 88 ? -1.693 -3.125 3.280 1.00 96.12 88 TYR A C 1
ATOM 703 O O . TYR A 1 88 ? -0.692 -3.832 3.150 1.00 96.12 88 TYR A O 1
ATOM 711 N N . LEU A 1 89 ? -1.752 -2.096 4.128 1.00 94.19 89 LEU A N 1
ATOM 712 C CA . LEU A 1 89 ? -0.659 -1.700 5.015 1.00 94.19 89 LEU A CA 1
ATOM 713 C C . LEU A 1 89 ? -0.432 -2.716 6.140 1.00 94.19 89 LEU A C 1
ATOM 715 O O . LEU A 1 89 ? 0.711 -3.094 6.376 1.00 94.19 89 LEU A O 1
ATOM 719 N N . CYS A 1 90 ? -1.494 -3.263 6.746 1.00 95.75 90 CYS A N 1
ATOM 720 C CA . CYS A 1 90 ? -1.375 -4.380 7.695 1.00 95.75 90 CYS A CA 1
ATOM 721 C C . CYS A 1 90 ? -0.660 -5.579 7.065 1.00 95.75 90 CYS A C 1
ATOM 723 O O . CYS A 1 90 ? 0.160 -6.239 7.706 1.00 95.75 90 CYS A O 1
ATOM 725 N N . CYS A 1 91 ? -0.925 -5.847 5.783 1.00 94.81 91 CYS A N 1
ATOM 726 C CA . CYS A 1 91 ? -0.227 -6.903 5.076 1.00 94.81 91 CYS A CA 1
ATOM 727 C C . CYS A 1 91 ? 1.279 -6.652 5.039 1.00 94.81 91 CYS A C 1
ATOM 729 O O . CYS A 1 91 ? 1.975 -7.647 5.144 1.00 94.81 91 CYS A O 1
ATOM 731 N N . GLN A 1 92 ? 1.777 -5.409 4.996 1.00 90.62 92 GLN A N 1
ATOM 732 C CA . GLN A 1 92 ? 3.216 -5.088 4.941 1.00 90.62 92 GLN A CA 1
ATOM 733 C C . GLN A 1 92 ? 3.969 -5.279 6.268 1.00 90.62 92 GLN A C 1
ATOM 735 O O . GLN A 1 92 ? 5.198 -5.305 6.267 1.00 90.62 92 GLN A O 1
ATOM 740 N N . LEU A 1 93 ? 3.256 -5.430 7.388 1.00 91.69 93 LEU A N 1
ATOM 741 C CA . LEU A 1 93 ? 3.861 -5.526 8.717 1.00 91.69 93 LEU A CA 1
ATOM 742 C C . LEU A 1 93 ? 4.710 -6.784 8.899 1.00 91.69 93 LEU A C 1
ATOM 744 O O . LEU A 1 93 ? 4.502 -7.815 8.247 1.00 91.69 93 LEU A O 1
ATOM 748 N N . GLN A 1 94 ? 5.619 -6.762 9.871 1.00 90.06 94 GLN A N 1
ATOM 749 C CA . GLN A 1 94 ? 6.345 -7.975 10.220 1.00 90.06 94 GLN A CA 1
ATOM 750 C C . GLN A 1 94 ? 5.380 -9.055 10.737 1.00 90.06 94 GLN A C 1
ATOM 752 O O . GLN A 1 94 ? 4.364 -8.738 11.363 1.00 90.06 94 GLN A O 1
ATOM 757 N N . PRO A 1 95 ? 5.669 -10.356 10.526 1.00 90.62 95 PRO A N 1
ATOM 758 C CA . PRO A 1 95 ? 4.777 -11.427 10.966 1.00 90.62 95 PRO A CA 1
ATOM 759 C C . PRO A 1 95 ? 4.402 -11.349 12.450 1.00 90.62 95 PRO A C 1
ATOM 761 O O . PRO A 1 95 ? 3.268 -11.655 12.809 1.00 90.62 95 PRO A O 1
ATOM 764 N N . HIS A 1 96 ? 5.326 -10.917 13.312 1.00 91.88 96 HIS A N 1
ATOM 765 C CA . HIS A 1 96 ? 5.064 -10.777 14.742 1.00 91.88 96 HIS A CA 1
ATOM 766 C C . HIS A 1 96 ? 4.159 -9.580 15.064 1.00 91.88 96 HIS A C 1
ATOM 768 O O . HIS A 1 96 ? 3.285 -9.732 15.907 1.00 91.88 96 HIS A O 1
ATOM 774 N N . GLU A 1 97 ? 4.303 -8.442 14.381 1.00 94.12 97 GLU A N 1
ATOM 775 C CA . GLU A 1 97 ? 3.414 -7.282 14.549 1.00 94.12 97 GLU A CA 1
ATOM 776 C C . GLU A 1 97 ? 1.998 -7.604 14.069 1.00 94.12 97 GLU A C 1
ATOM 778 O O . GLU A 1 97 ? 1.029 -7.329 14.769 1.00 94.12 97 GLU A O 1
ATOM 783 N N . LEU A 1 98 ? 1.870 -8.265 12.912 1.00 94.69 98 LEU A N 1
ATOM 784 C CA . LEU A 1 98 ? 0.564 -8.645 12.374 1.00 94.69 98 LEU A CA 1
ATOM 785 C C . LEU A 1 98 ? -0.167 -9.642 13.292 1.00 94.69 98 LEU A C 1
ATOM 787 O O . LEU A 1 98 ? -1.364 -9.508 13.520 1.00 94.69 98 LEU A O 1
ATOM 791 N N . THR A 1 99 ? 0.541 -10.650 13.813 1.00 94.62 99 THR A N 1
ATOM 792 C CA . THR A 1 99 ? -0.082 -11.742 14.590 1.00 94.62 99 THR A CA 1
ATOM 793 C C . THR A 1 99 ? -0.216 -11.447 16.080 1.00 94.62 99 THR A C 1
ATOM 795 O O . THR A 1 99 ? -1.168 -11.899 16.711 1.00 94.62 99 THR A O 1
ATOM 798 N N . ARG A 1 100 ? 0.736 -10.718 16.673 1.00 95.12 100 ARG A N 1
ATOM 799 C CA . ARG A 1 100 ? 0.773 -10.422 18.117 1.00 95.12 100 ARG A CA 1
ATOM 800 C C . ARG A 1 100 ? 0.371 -8.987 18.436 1.00 95.12 100 ARG A C 1
ATOM 802 O O . ARG A 1 100 ? 0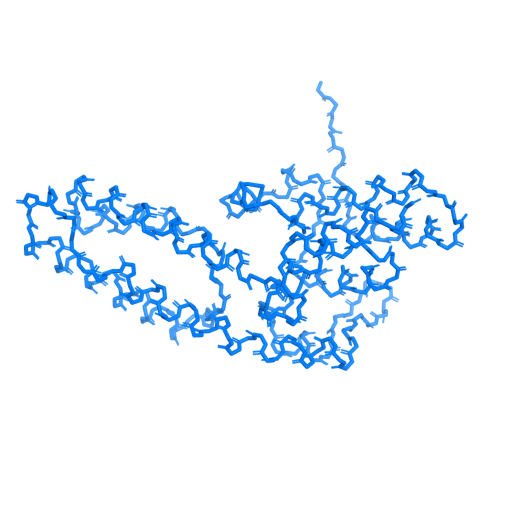.247 -8.659 19.618 1.00 95.12 100 ARG A O 1
ATOM 809 N N . GLY A 1 101 ? 0.143 -8.161 17.420 1.00 95.31 101 GLY A N 1
ATOM 810 C CA . GLY A 1 101 ? -0.131 -6.742 17.575 1.00 95.31 101 GLY A CA 1
ATOM 811 C C . GLY A 1 101 ? 1.096 -5.932 17.957 1.00 95.31 101 GLY A C 1
ATOM 812 O O . GLY A 1 101 ? 2.219 -6.438 18.018 1.00 95.31 101 GLY A O 1
ATOM 813 N N . VAL A 1 102 ? 0.842 -4.661 18.251 1.00 94.88 102 VAL A N 1
ATOM 814 C CA . VAL A 1 102 ? 1.863 -3.679 18.614 1.00 94.88 102 VAL A CA 1
ATOM 815 C C . VAL A 1 102 ? 1.510 -3.036 19.948 1.00 94.88 102 VAL A C 1
ATOM 817 O O . VAL A 1 102 ? 0.364 -2.655 20.188 1.00 94.88 102 VAL A O 1
ATOM 820 N N . THR A 1 103 ? 2.504 -2.940 20.829 1.00 94.38 103 THR A N 1
ATOM 821 C CA . THR A 1 103 ? 2.365 -2.260 22.119 1.00 94.38 103 THR A CA 1
ATOM 822 C C . THR A 1 103 ? 2.365 -0.751 21.904 1.00 94.38 103 THR A C 1
ATOM 824 O O . THR A 1 103 ? 3.293 -0.198 21.314 1.00 94.38 103 THR A O 1
ATOM 827 N N . ARG A 1 104 ? 1.320 -0.085 22.386 1.00 87.69 104 ARG A N 1
ATOM 828 C CA . ARG A 1 104 ? 1.142 1.364 22.333 1.00 87.69 104 ARG A CA 1
ATOM 829 C C . ARG A 1 104 ? 1.862 2.048 23.505 1.00 87.69 104 ARG A C 1
ATOM 831 O O . ARG A 1 104 ? 2.218 1.378 24.478 1.00 87.69 104 ARG A O 1
ATOM 838 N N . PRO A 1 105 ? 2.087 3.376 23.446 1.00 84.62 105 PRO A N 1
ATOM 839 C CA . PRO A 1 105 ? 2.774 4.108 24.516 1.00 84.62 105 PRO A CA 1
ATOM 840 C C . PRO A 1 105 ? 2.114 3.993 25.899 1.00 84.62 105 PRO A C 1
ATOM 842 O O . PRO A 1 105 ? 2.795 4.117 26.911 1.00 84.62 105 PRO A O 1
ATOM 845 N N . ASP A 1 106 ? 0.806 3.732 25.948 1.00 84.31 106 ASP A N 1
ATOM 846 C CA . ASP A 1 106 ? 0.036 3.517 27.179 1.00 84.31 106 ASP A CA 1
ATOM 847 C C . ASP A 1 106 ? 0.147 2.082 27.739 1.00 84.31 106 ASP A C 1
ATOM 849 O O . ASP A 1 106 ? -0.482 1.752 28.744 1.00 84.31 106 ASP A O 1
ATOM 853 N N . GLY A 1 107 ? 0.944 1.219 27.099 1.00 89.25 107 GLY A N 1
ATOM 854 C CA . GLY A 1 107 ? 1.148 -0.178 27.479 1.00 89.25 107 GLY A CA 1
ATOM 855 C C . GLY A 1 107 ? 0.065 -1.135 26.977 1.00 89.25 107 GLY A C 1
ATOM 856 O O . GLY A 1 107 ? 0.205 -2.348 27.150 1.00 89.25 107 GLY A O 1
ATOM 857 N N . THR A 1 108 ? -0.990 -0.635 26.331 1.00 91.94 108 THR A N 1
ATOM 858 C CA . THR A 1 108 ? -1.998 -1.495 25.704 1.00 91.94 108 THR A CA 1
ATOM 859 C C . THR A 1 108 ? -1.435 -2.146 24.444 1.00 91.94 108 THR A C 1
ATOM 861 O O . THR A 1 108 ? -0.538 -1.612 23.793 1.00 91.94 108 THR A O 1
ATOM 864 N N . VAL A 1 109 ? -1.937 -3.330 24.092 1.00 95.69 109 VAL A N 1
ATOM 865 C CA . VAL A 1 109 ? -1.537 -4.011 22.855 1.00 95.69 109 VAL A CA 1
ATOM 866 C C . VAL A 1 109 ? -2.679 -3.921 21.863 1.00 95.69 109 VAL A C 1
ATOM 868 O O . VAL A 1 109 ? -3.754 -4.473 22.097 1.00 95.69 109 VAL A O 1
ATOM 871 N N . GLU A 1 110 ? -2.433 -3.257 20.740 1.00 95.06 110 GLU A N 1
ATOM 872 C CA . GLU A 1 110 ? -3.411 -3.146 19.669 1.00 95.06 110 GLU A CA 1
ATOM 873 C C . GLU A 1 110 ? -3.212 -4.256 18.640 1.00 95.06 110 GLU A C 1
ATOM 875 O O . GLU A 1 110 ? -2.105 -4.487 18.150 1.00 95.06 110 GLU A O 1
ATOM 880 N N . ARG A 1 111 ? -4.297 -4.973 18.343 1.00 97.25 111 ARG A N 1
ATOM 881 C CA . ARG A 1 111 ? -4.326 -6.169 17.492 1.00 97.25 111 ARG A CA 1
ATOM 882 C C . ARG A 1 111 ? -5.496 -6.089 16.527 1.00 97.25 111 ARG A C 1
ATOM 884 O O . ARG A 1 111 ? -6.494 -5.434 16.825 1.00 97.25 111 ARG A O 1
ATOM 891 N N . LEU A 1 112 ? -5.369 -6.788 15.404 1.00 97.81 112 LEU A N 1
ATOM 892 C CA . LEU A 1 112 ? -6.517 -7.129 14.570 1.00 97.81 112 LEU A CA 1
ATOM 893 C C . LEU A 1 112 ? -7.397 -8.151 15.302 1.00 97.81 112 LEU A C 1
ATOM 895 O O . LEU A 1 112 ? -6.899 -8.919 16.132 1.00 97.81 112 LEU A O 1
ATOM 899 N N . SER A 1 113 ? -8.687 -8.189 14.965 1.00 97.25 113 SER A N 1
ATOM 900 C CA . SER A 1 113 ? -9.524 -9.333 15.329 1.00 97.25 113 SER A CA 1
ATOM 901 C C . SER A 1 113 ? -9.025 -10.600 14.623 1.00 97.25 113 SER A C 1
ATOM 903 O O . SER A 1 113 ? -8.262 -10.529 13.655 1.00 97.25 113 SER A O 1
ATOM 905 N N . THR A 1 114 ? -9.459 -11.771 15.086 1.00 97.69 114 THR A N 1
ATOM 906 C CA . THR A 1 114 ? -9.106 -13.044 14.441 1.00 97.69 114 THR A CA 1
ATOM 907 C C . THR A 1 114 ? -9.564 -13.069 12.982 1.00 97.69 114 THR A C 1
ATOM 909 O O . THR A 1 114 ? -8.801 -13.449 12.098 1.00 97.69 114 THR A O 1
ATOM 912 N N . GLU A 1 115 ? -10.774 -12.582 12.713 1.00 97.62 115 GLU A N 1
ATOM 913 C CA . GLU A 1 115 ? -11.367 -12.525 11.375 1.00 97.62 115 GLU A CA 1
ATOM 914 C C . GLU A 1 115 ? -10.565 -11.600 10.447 1.00 97.62 115 GLU A C 1
ATOM 916 O O . GLU A 1 115 ? -10.261 -11.952 9.305 1.00 97.62 115 GLU A O 1
ATOM 921 N N . ASP A 1 116 ? -10.165 -10.429 10.945 1.00 97.94 116 ASP A N 1
ATOM 922 C CA . ASP A 1 116 ? -9.389 -9.451 10.179 1.00 97.94 116 ASP A CA 1
ATOM 923 C C . ASP A 1 116 ? -7.935 -9.908 9.959 1.00 97.94 116 ASP A C 1
ATOM 925 O O . ASP A 1 116 ? -7.335 -9.645 8.908 1.00 97.94 116 ASP A O 1
ATOM 929 N N . LEU A 1 117 ? -7.377 -10.665 10.907 1.00 97.88 117 LEU A N 1
ATOM 930 C CA . LEU A 1 117 ? -6.086 -11.327 10.754 1.00 97.88 117 LEU A CA 1
ATOM 931 C C . LEU A 1 117 ? -6.133 -12.400 9.656 1.00 97.88 117 LEU A C 1
ATOM 933 O O . LEU A 1 117 ? -5.252 -12.428 8.793 1.00 97.88 117 LEU A O 1
ATOM 937 N N . GLU A 1 118 ? -7.159 -13.253 9.640 1.00 97.44 118 GLU A N 1
ATOM 938 C CA . GLU A 1 118 ? -7.360 -14.260 8.589 1.00 97.44 118 GLU A CA 1
ATOM 939 C C . GLU A 1 118 ? -7.495 -13.619 7.202 1.00 97.44 118 GLU A C 1
ATOM 941 O O . GLU A 1 118 ? -6.895 -14.093 6.228 1.00 97.44 118 GLU A O 1
ATOM 946 N N . VAL A 1 119 ? -8.224 -12.500 7.112 1.00 97.62 119 VAL A N 1
ATOM 947 C CA . VAL A 1 119 ? -8.334 -11.697 5.887 1.00 97.62 119 VAL A CA 1
ATOM 948 C C . VAL A 1 119 ? -6.954 -11.242 5.410 1.00 97.62 119 VAL A C 1
ATOM 950 O O . VAL A 1 119 ? -6.622 -11.468 4.244 1.00 97.62 119 VAL A O 1
ATOM 953 N N . CYS A 1 120 ? -6.129 -10.670 6.293 1.00 96.62 120 CYS A N 1
ATOM 954 C CA . CYS A 1 120 ? -4.774 -10.232 5.947 1.00 96.62 120 CYS A CA 1
ATOM 955 C C . CYS A 1 120 ? -3.881 -11.400 5.502 1.00 96.62 120 CYS A C 1
ATOM 957 O O . CYS A 1 120 ? -3.178 -11.296 4.495 1.00 96.62 120 CYS A O 1
ATOM 959 N N . ILE A 1 121 ? -3.918 -12.532 6.213 1.00 94.50 121 ILE A N 1
ATOM 960 C CA . ILE A 1 121 ? -3.111 -13.717 5.885 1.00 94.50 121 ILE A CA 1
ATOM 961 C C . ILE A 1 121 ? -3.460 -14.241 4.487 1.00 94.50 121 ILE A C 1
ATOM 963 O O . ILE A 1 121 ? -2.563 -14.474 3.675 1.00 94.50 121 ILE A O 1
ATOM 967 N N . ARG A 1 122 ? -4.752 -14.376 4.170 1.00 95.31 122 ARG A N 1
ATOM 968 C CA . ARG A 1 122 ? -5.204 -14.794 2.835 1.00 95.31 122 ARG A CA 1
ATOM 969 C C . ARG A 1 122 ? -4.817 -13.773 1.765 1.00 95.31 122 ARG A C 1
ATOM 971 O O . ARG A 1 122 ? -4.320 -14.148 0.703 1.00 95.31 122 ARG A O 1
ATOM 978 N N . ALA A 1 123 ? -5.020 -12.488 2.040 1.00 95.38 123 ALA A N 1
ATOM 979 C CA . ALA A 1 123 ? -4.728 -11.423 1.090 1.00 95.38 123 ALA A CA 1
ATOM 980 C C . ALA A 1 123 ? -3.232 -11.315 0.767 1.00 95.38 123 ALA A C 1
ATOM 982 O O . ALA A 1 123 ? -2.887 -11.034 -0.379 1.00 95.38 123 ALA A O 1
ATOM 983 N N . ARG A 1 124 ? -2.332 -11.616 1.716 1.00 93.88 124 ARG A N 1
ATOM 984 C CA . ARG A 1 124 ? -0.881 -11.677 1.457 1.00 93.88 124 ARG A CA 1
ATOM 985 C C . ARG A 1 124 ? -0.526 -12.617 0.309 1.00 93.88 124 ARG A C 1
ATOM 987 O O . ARG A 1 124 ? 0.324 -12.262 -0.503 1.00 93.88 124 ARG A O 1
ATOM 994 N N . ALA A 1 125 ? -1.178 -13.776 0.208 1.00 91.06 125 ALA A N 1
ATOM 995 C CA . ALA A 1 125 ? -0.947 -14.706 -0.898 1.00 91.06 125 ALA A CA 1
ATOM 996 C C . ALA A 1 125 ? -1.395 -14.106 -2.242 1.00 91.06 125 ALA A C 1
ATOM 998 O O . ALA A 1 125 ? -0.655 -14.153 -3.224 1.00 91.06 125 ALA A O 1
ATOM 999 N N . MET A 1 126 ? -2.569 -13.471 -2.273 1.00 93.44 126 MET A N 1
ATOM 1000 C CA . MET A 1 126 ? -3.097 -12.821 -3.478 1.00 93.44 126 MET A CA 1
ATOM 1001 C C . MET A 1 126 ? -2.222 -11.646 -3.927 1.00 93.44 126 MET A C 1
ATOM 1003 O O . MET A 1 126 ? -1.890 -11.534 -5.106 1.00 93.44 126 MET A O 1
ATOM 1007 N N . LEU A 1 127 ? -1.796 -10.805 -2.982 1.00 93.38 127 LEU A N 1
ATOM 1008 C CA . LEU A 1 127 ? -0.882 -9.695 -3.236 1.00 93.38 127 LEU A CA 1
ATOM 1009 C C . LEU A 1 127 ? 0.478 -10.203 -3.724 1.00 93.38 127 LEU A C 1
ATOM 1011 O O . LEU A 1 127 ? 1.029 -9.639 -4.658 1.00 93.38 127 LEU A O 1
ATOM 1015 N N . MET A 1 128 ? 0.998 -11.298 -3.167 1.00 89.81 128 MET A N 1
ATOM 1016 C CA . MET A 1 128 ? 2.252 -11.897 -3.634 1.00 89.81 128 MET A CA 1
ATOM 1017 C C . MET A 1 128 ? 2.167 -12.381 -5.087 1.00 89.81 128 MET A C 1
ATOM 1019 O O . MET A 1 128 ? 3.083 -12.140 -5.875 1.00 89.81 128 MET A O 1
ATOM 1023 N N . LEU A 1 129 ? 1.057 -13.017 -5.471 1.00 90.12 129 LEU A N 1
ATOM 1024 C CA . LEU A 1 129 ? 0.824 -13.425 -6.858 1.00 90.12 129 LEU A CA 1
ATOM 1025 C C . LEU A 1 129 ? 0.702 -12.212 -7.789 1.00 90.12 129 LEU A C 1
ATOM 1027 O O . LEU A 1 129 ? 1.330 -12.189 -8.849 1.00 90.12 129 LEU A O 1
ATOM 1031 N N . ALA A 1 130 ? -0.051 -11.186 -7.380 1.00 92.38 130 ALA A N 1
ATOM 1032 C CA . ALA A 1 130 ? -0.195 -9.944 -8.139 1.00 92.38 130 ALA A CA 1
ATOM 1033 C C . ALA A 1 130 ? 1.143 -9.202 -8.301 1.00 92.38 130 ALA A C 1
ATOM 1035 O O . ALA A 1 130 ? 1.409 -8.646 -9.369 1.00 92.38 130 ALA A O 1
ATOM 1036 N N . TYR A 1 131 ? 1.994 -9.233 -7.271 1.00 88.62 131 TYR A N 1
ATOM 1037 C CA . TYR A 1 131 ? 3.357 -8.710 -7.301 1.00 88.62 131 TYR A CA 1
ATOM 1038 C C . TYR A 1 131 ? 4.204 -9.450 -8.331 1.00 88.62 131 TYR A C 1
ATOM 1040 O O . TYR A 1 131 ? 4.722 -8.836 -9.261 1.00 88.62 131 TYR A O 1
ATOM 1048 N N . GLY A 1 132 ? 4.307 -10.776 -8.206 1.00 85.44 132 GLY A N 1
ATOM 1049 C CA . GLY A 1 132 ? 5.119 -11.598 -9.103 1.00 85.44 132 GLY A CA 1
ATOM 1050 C C . GLY A 1 132 ? 4.695 -11.466 -10.566 1.00 85.44 132 GLY A C 1
ATOM 1051 O O . GLY A 1 132 ? 5.534 -11.201 -11.426 1.00 85.44 132 GLY A O 1
ATOM 1052 N N . ALA A 1 133 ? 3.394 -11.587 -10.845 1.00 88.69 133 ALA A N 1
ATOM 1053 C CA . ALA A 1 133 ? 2.851 -11.436 -12.194 1.00 88.69 133 ALA A CA 1
ATOM 1054 C C . ALA A 1 133 ? 3.119 -10.039 -12.769 1.00 88.69 133 ALA A C 1
ATOM 1056 O O . ALA A 1 133 ? 3.567 -9.918 -13.907 1.00 88.69 133 ALA A O 1
ATOM 1057 N N . GLY A 1 134 ? 2.907 -8.996 -11.965 1.00 89.06 134 GLY A N 1
ATOM 1058 C CA . GLY A 1 134 ? 3.147 -7.616 -12.364 1.00 89.06 134 GLY A CA 1
ATOM 1059 C C . GLY A 1 134 ? 4.600 -7.322 -12.706 1.00 89.06 134 GLY A C 1
ATOM 1060 O O . GLY A 1 134 ? 4.871 -6.704 -13.729 1.00 89.06 134 GLY A O 1
ATOM 1061 N N . TRP A 1 135 ? 5.548 -7.807 -11.902 1.00 84.00 135 TRP A N 1
ATOM 1062 C CA . TRP A 1 135 ? 6.976 -7.640 -12.187 1.00 84.00 135 TRP A CA 1
ATOM 1063 C C . TRP A 1 135 ? 7.434 -8.410 -13.421 1.00 84.00 135 TRP A C 1
ATOM 1065 O O . TRP A 1 135 ? 8.201 -7.870 -14.221 1.00 84.00 135 TRP A O 1
ATOM 1075 N N . MET A 1 136 ? 6.969 -9.653 -13.583 1.00 84.12 136 MET A N 1
ATOM 1076 C CA . MET A 1 136 ? 7.262 -10.446 -14.779 1.00 84.12 136 MET A CA 1
ATOM 1077 C C . MET A 1 136 ? 6.737 -9.751 -16.033 1.00 84.12 136 MET A C 1
ATOM 1079 O O . MET A 1 136 ? 7.463 -9.625 -17.017 1.00 84.12 136 MET A O 1
ATOM 1083 N N . ASP A 1 137 ? 5.503 -9.251 -15.980 1.00 89.62 137 ASP A N 1
ATOM 1084 C CA . ASP A 1 137 ? 4.920 -8.511 -17.086 1.00 89.62 137 ASP A CA 1
ATOM 1085 C C . ASP A 1 137 ? 5.700 -7.212 -17.338 1.00 89.62 137 ASP A C 1
ATOM 1087 O O . ASP A 1 137 ? 6.153 -6.988 -18.458 1.00 89.62 137 ASP A O 1
ATOM 1091 N N . LEU A 1 138 ? 5.959 -6.393 -16.315 1.00 88.19 138 LEU A N 1
ATOM 1092 C CA . LEU A 1 138 ? 6.589 -5.072 -16.433 1.00 88.19 138 LEU A CA 1
ATOM 1093 C C . LEU A 1 138 ? 7.896 -5.067 -17.242 1.00 88.19 138 LEU A C 1
ATOM 1095 O O . LEU A 1 138 ? 8.143 -4.123 -17.995 1.00 88.19 138 LEU A O 1
ATOM 1099 N N . PHE A 1 139 ? 8.710 -6.113 -17.104 1.00 86.44 139 PHE A N 1
ATOM 1100 C CA . PHE A 1 139 ? 9.990 -6.247 -17.805 1.00 86.44 139 PHE A CA 1
ATOM 1101 C C . PHE A 1 139 ? 9.983 -7.260 -18.949 1.00 86.44 139 PHE A C 1
ATOM 1103 O O . PHE A 1 139 ? 11.030 -7.534 -19.536 1.00 86.44 139 PHE A O 1
ATOM 1110 N N . SER A 1 140 ? 8.810 -7.781 -19.301 1.00 88.00 140 SER A N 1
ATOM 1111 C CA . SER A 1 140 ? 8.619 -8.543 -20.528 1.00 88.00 140 SER A CA 1
ATOM 1112 C C . SER A 1 140 ? 8.387 -7.601 -21.714 1.00 88.00 140 SER A C 1
ATOM 1114 O O . SER A 1 140 ? 7.511 -6.729 -21.694 1.00 88.00 140 SER A O 1
ATOM 1116 N N . GLY A 1 141 ? 9.168 -7.802 -22.776 1.00 89.69 141 GLY A N 1
ATOM 1117 C CA . GLY A 1 141 ? 8.991 -7.092 -24.039 1.00 89.69 141 GLY A CA 1
ATOM 1118 C C . GLY A 1 141 ? 9.572 -5.677 -24.068 1.00 89.69 141 GLY A C 1
ATOM 1119 O O . GLY A 1 141 ? 9.836 -5.046 -23.050 1.00 89.69 141 GLY A O 1
ATOM 1120 N N . VAL A 1 142 ? 9.764 -5.164 -25.281 1.00 95.38 142 VAL A N 1
ATOM 1121 C CA . VAL A 1 142 ? 10.161 -3.773 -25.543 1.00 95.38 142 VAL A CA 1
ATOM 1122 C C . VAL A 1 142 ? 8.991 -3.004 -26.155 1.00 95.38 142 VAL A C 1
ATOM 1124 O O . VAL A 1 142 ? 8.017 -3.602 -26.605 1.00 95.38 142 VAL A O 1
ATOM 1127 N N . SER A 1 143 ? 9.090 -1.674 -26.195 1.00 95.94 143 SER A N 1
ATOM 1128 C CA . SER A 1 143 ? 8.131 -0.853 -26.945 1.00 95.94 143 SER A CA 1
ATOM 1129 C C . SER A 1 143 ? 8.130 -1.223 -28.433 1.00 95.94 143 SER A C 1
ATOM 1131 O O . SER A 1 143 ? 9.190 -1.511 -28.991 1.00 95.94 143 SER A O 1
ATOM 1133 N N . ASN A 1 144 ? 6.979 -1.116 -29.100 1.00 95.69 144 ASN A N 1
ATOM 1134 C CA . ASN A 1 144 ? 6.890 -1.243 -30.561 1.00 95.69 144 ASN A CA 1
ATOM 1135 C C . ASN A 1 144 ? 7.721 -0.168 -31.286 1.00 95.69 144 ASN A C 1
ATOM 1137 O O . ASN A 1 144 ? 8.257 -0.424 -32.357 1.00 95.69 144 ASN A O 1
ATOM 1141 N N . ASP A 1 145 ? 7.909 0.996 -30.658 1.00 96.69 145 ASP A N 1
ATOM 1142 C CA . ASP A 1 145 ? 8.740 2.092 -31.176 1.00 96.69 145 ASP A CA 1
ATOM 1143 C C . ASP A 1 145 ? 10.216 1.964 -30.741 1.00 96.69 145 ASP A C 1
ATOM 1145 O O . ASP A 1 145 ? 10.970 2.944 -30.706 1.00 96.69 145 ASP A O 1
ATOM 1149 N N . CYS A 1 146 ? 10.645 0.775 -30.301 1.00 96.44 146 CYS A N 1
ATOM 1150 C CA . CYS A 1 146 ? 12.008 0.564 -29.832 1.00 96.44 146 CYS A CA 1
ATOM 1151 C C . CYS A 1 146 ? 13.003 0.608 -30.995 1.00 96.44 146 CYS A C 1
ATOM 1153 O O . CYS A 1 146 ? 13.036 -0.269 -31.851 1.00 96.44 146 CYS A O 1
ATOM 1155 N N . THR A 1 147 ? 13.911 1.579 -30.958 1.00 93.69 147 THR A N 1
ATOM 1156 C CA . THR A 1 147 ? 14.991 1.702 -31.948 1.00 93.69 147 THR A CA 1
ATOM 1157 C C . THR A 1 147 ? 16.177 0.771 -31.685 1.00 93.69 147 THR A 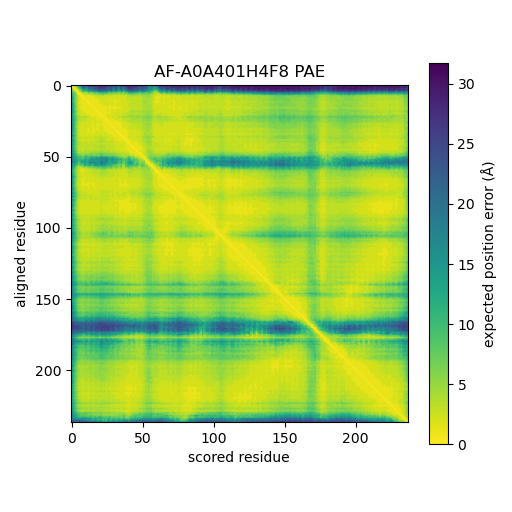C 1
ATOM 1159 O O . THR A 1 147 ? 17.068 0.663 -32.521 1.00 93.69 147 THR A O 1
ATOM 1162 N N . GLN A 1 148 ? 16.233 0.122 -30.514 1.00 93.44 148 GLN A N 1
ATOM 1163 C CA . GLN A 1 148 ? 17.388 -0.658 -30.045 1.00 93.44 148 GLN A CA 1
ATOM 1164 C C . GLN A 1 148 ? 16.937 -1.933 -29.324 1.00 93.44 148 GLN A C 1
ATOM 1166 O O . GLN A 1 148 ? 17.248 -2.133 -28.147 1.00 93.44 148 GLN A O 1
ATOM 1171 N N . GLY A 1 149 ? 16.169 -2.770 -30.032 1.00 93.88 149 GLY A N 1
ATOM 1172 C CA . GLY A 1 149 ? 15.452 -3.925 -29.478 1.00 93.88 149 GLY A CA 1
ATOM 1173 C C . GLY A 1 149 ? 16.318 -4.845 -28.618 1.00 93.88 149 GLY A C 1
ATOM 1174 O O . GLY A 1 149 ? 16.023 -5.021 -27.440 1.00 93.88 149 GLY A O 1
ATOM 1175 N N . ALA A 1 150 ? 17.426 -5.362 -29.161 1.00 94.19 150 ALA A N 1
ATOM 1176 C CA . ALA A 1 150 ? 18.308 -6.289 -28.442 1.00 94.19 150 ALA A CA 1
ATOM 1177 C C . ALA A 1 150 ? 18.891 -5.681 -27.154 1.00 94.19 150 ALA A C 1
ATOM 1179 O O . ALA A 1 150 ? 18.834 -6.299 -26.093 1.00 94.19 150 ALA A O 1
ATOM 1180 N N . ARG A 1 151 ? 19.389 -4.438 -27.220 1.00 95.25 151 ARG A N 1
ATOM 1181 C CA . ARG A 1 151 ? 19.956 -3.744 -26.053 1.00 95.25 151 ARG A CA 1
ATOM 1182 C C . ARG A 1 151 ? 18.897 -3.459 -24.995 1.00 95.25 151 ARG A C 1
ATOM 1184 O O . ARG A 1 151 ? 19.149 -3.649 -23.811 1.00 95.25 151 ARG A O 1
ATOM 1191 N N . CYS A 1 152 ? 17.722 -2.982 -25.407 1.00 96.00 152 CYS A N 1
ATOM 1192 C CA . CYS A 1 152 ? 16.655 -2.677 -24.459 1.00 96.00 152 CYS A CA 1
ATOM 1193 C C . CYS A 1 152 ? 16.094 -3.948 -23.818 1.00 96.00 152 CYS A C 1
ATOM 1195 O O . CYS A 1 152 ? 15.790 -3.922 -22.632 1.00 96.00 152 CYS A O 1
ATOM 1197 N N . MET A 1 153 ? 16.003 -5.049 -24.566 1.00 94.88 153 MET A N 1
ATOM 1198 C CA . MET A 1 153 ? 15.576 -6.343 -24.038 1.00 94.88 153 MET A CA 1
ATOM 1199 C C . MET A 1 153 ? 16.571 -6.901 -23.010 1.00 94.88 153 MET A C 1
ATOM 1201 O O . MET A 1 153 ? 16.153 -7.328 -21.935 1.00 94.88 153 MET A O 1
ATOM 1205 N N . ASP A 1 154 ? 17.879 -6.861 -23.299 1.00 94.50 154 ASP A N 1
ATOM 1206 C CA . ASP A 1 154 ? 18.921 -7.257 -22.335 1.00 94.50 154 ASP A CA 1
ATOM 1207 C C . ASP A 1 154 ? 18.879 -6.369 -21.084 1.00 94.50 154 ASP A C 1
ATOM 1209 O O . ASP A 1 154 ? 18.843 -6.875 -19.963 1.00 94.50 154 ASP A O 1
ATOM 1213 N N . GLY A 1 155 ? 18.783 -5.048 -21.267 1.00 93.56 155 GLY A N 1
ATOM 1214 C CA . GLY A 1 155 ? 18.640 -4.099 -20.167 1.00 93.56 155 GLY A CA 1
ATOM 1215 C C . GLY A 1 155 ? 17.430 -4.412 -19.286 1.00 93.56 155 GLY A C 1
ATOM 1216 O O . GLY A 1 155 ? 17.574 -4.534 -18.075 1.00 93.56 155 GLY A O 1
ATOM 1217 N N . LEU A 1 156 ? 16.257 -4.621 -19.884 1.00 92.12 156 LEU A N 1
ATOM 1218 C CA . LEU A 1 156 ? 15.036 -4.969 -19.156 1.00 92.12 156 LEU A CA 1
ATOM 1219 C C . LEU A 1 156 ? 15.149 -6.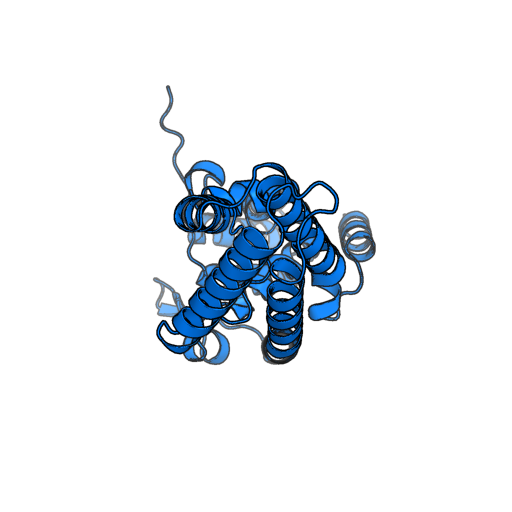283 -18.391 1.00 92.12 156 LEU A C 1
ATOM 1221 O O . LEU A 1 156 ? 14.800 -6.344 -17.212 1.00 92.12 156 LEU A O 1
ATOM 1225 N N . SER A 1 157 ? 15.707 -7.303 -19.038 1.00 90.94 157 SER A N 1
ATOM 1226 C CA . SER A 1 157 ? 15.935 -8.609 -18.423 1.00 90.94 157 SER A CA 1
ATOM 1227 C C . SER A 1 157 ? 16.854 -8.496 -17.205 1.00 90.94 157 SER A C 1
ATOM 1229 O O . SER A 1 157 ? 16.564 -9.070 -16.155 1.00 90.94 157 SER A O 1
ATOM 1231 N N . ARG A 1 158 ? 17.931 -7.704 -17.301 1.00 89.81 158 ARG A N 1
ATOM 1232 C CA . ARG A 1 158 ? 18.857 -7.455 -16.184 1.00 89.81 158 ARG A CA 1
ATOM 1233 C C . ARG A 1 158 ? 18.206 -6.684 -15.043 1.00 89.81 158 ARG A C 1
ATOM 1235 O O . ARG A 1 158 ? 18.444 -7.026 -13.887 1.00 89.81 158 ARG A O 1
ATOM 1242 N N . ILE A 1 159 ? 17.374 -5.686 -15.346 1.00 87.19 159 ILE A N 1
ATOM 1243 C CA . ILE A 1 159 ? 16.624 -4.950 -14.318 1.00 87.19 159 ILE A CA 1
ATOM 1244 C C . ILE A 1 159 ? 15.695 -5.912 -13.571 1.00 87.19 159 ILE A C 1
ATOM 1246 O O . ILE A 1 159 ? 15.729 -5.952 -12.341 1.00 87.19 159 ILE A O 1
ATOM 1250 N N . GLY A 1 160 ? 14.924 -6.729 -14.296 1.00 84.75 160 GLY A N 1
ATOM 1251 C CA . GLY A 1 160 ? 14.031 -7.721 -13.694 1.00 84.75 160 GLY A CA 1
ATOM 1252 C C . GLY A 1 160 ? 14.769 -8.725 -12.806 1.00 84.75 160 GLY A C 1
ATOM 1253 O O . GLY A 1 160 ? 14.368 -8.954 -11.664 1.00 84.75 160 GLY A O 1
ATOM 1254 N N . GLN A 1 161 ? 15.898 -9.260 -13.278 1.00 83.75 161 GLN A N 1
ATOM 1255 C CA . GLN A 1 161 ? 16.736 -10.171 -12.491 1.00 83.75 161 GLN A CA 1
ATOM 1256 C C . GLN A 1 161 ? 17.305 -9.503 -11.233 1.00 83.75 161 GLN A C 1
ATOM 1258 O O . GLN A 1 161 ? 17.276 -10.096 -10.156 1.00 83.75 161 GLN A O 1
ATOM 1263 N N . ALA A 1 162 ? 17.797 -8.265 -11.339 1.00 81.00 162 ALA A N 1
ATOM 1264 C CA . ALA A 1 162 ? 18.349 -7.535 -10.201 1.00 81.00 162 ALA A CA 1
ATOM 1265 C C . ALA A 1 162 ? 17.294 -7.284 -9.114 1.00 81.00 162 ALA A C 1
ATOM 1267 O O . ALA A 1 162 ? 17.581 -7.455 -7.928 1.00 81.00 162 ALA A O 1
ATOM 1268 N N . VAL A 1 163 ? 16.065 -6.931 -9.504 1.00 75.31 163 VAL A N 1
ATOM 1269 C CA . VAL A 1 163 ? 14.950 -6.752 -8.564 1.00 75.31 163 VAL A CA 1
ATOM 1270 C C . VAL A 1 163 ? 14.617 -8.070 -7.864 1.00 75.31 163 VAL A C 1
ATOM 1272 O O . VAL A 1 163 ? 14.551 -8.101 -6.630 1.00 75.31 163 VAL A O 1
ATOM 1275 N N . LEU A 1 164 ? 14.506 -9.171 -8.614 1.00 74.06 164 LEU A N 1
ATOM 1276 C CA . LEU A 1 164 ? 14.237 -10.496 -8.052 1.00 74.06 164 LEU A CA 1
ATOM 1277 C C . LEU A 1 164 ? 15.31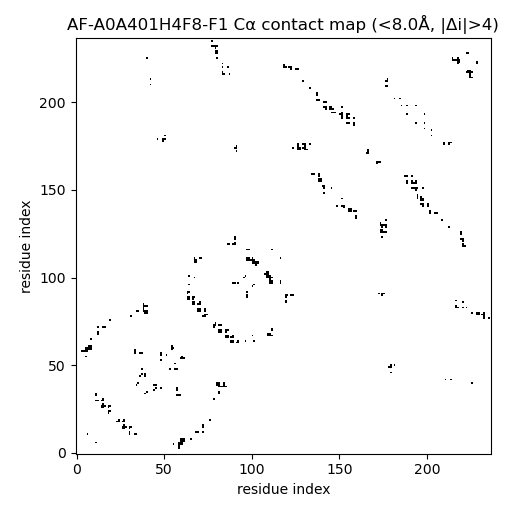5 -10.920 -7.038 1.00 74.06 164 LEU A C 1
ATOM 1279 O O . LEU A 1 164 ? 14.994 -11.344 -5.930 1.00 74.06 164 LEU A O 1
ATOM 1283 N N . LEU A 1 165 ? 16.595 -10.736 -7.377 1.00 73.62 165 LEU A N 1
ATOM 1284 C CA . LEU A 1 165 ? 17.731 -11.074 -6.509 1.00 73.62 165 LEU A CA 1
ATOM 1285 C C . LEU A 1 165 ? 17.871 -10.150 -5.291 1.00 73.62 165 LEU A C 1
ATOM 1287 O O . LEU A 1 165 ? 18.365 -10.569 -4.247 1.00 73.62 165 LEU A O 1
ATOM 1291 N N . SER A 1 166 ? 17.467 -8.884 -5.403 1.00 68.00 166 SER A N 1
ATOM 1292 C CA . SER A 1 166 ? 17.450 -7.968 -4.254 1.00 68.00 166 SER A CA 1
ATOM 1293 C C . SER A 1 166 ? 16.343 -8.330 -3.260 1.00 68.00 166 SER A C 1
ATOM 1295 O O . SER A 1 166 ? 16.552 -8.269 -2.048 1.00 68.00 166 SER A O 1
ATOM 1297 N N . SER A 1 167 ? 15.208 -8.812 -3.772 1.00 60.69 167 SER A N 1
ATOM 1298 C CA . SER A 1 167 ? 14.058 -9.223 -2.964 1.00 60.69 167 SER A CA 1
ATOM 1299 C C . SER A 1 167 ? 14.372 -10.438 -2.089 1.00 60.69 167 SER A C 1
ATOM 1301 O O . SER A 1 167 ? 13.960 -10.4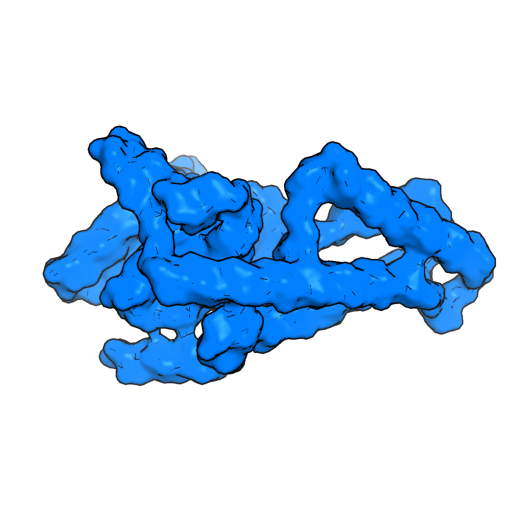82 -0.932 1.00 60.69 167 SER A O 1
ATOM 1303 N N . THR A 1 168 ? 15.199 -11.369 -2.580 1.00 55.69 168 THR A N 1
ATOM 1304 C CA . THR A 1 168 ? 15.637 -12.543 -1.804 1.00 55.69 168 THR A CA 1
ATOM 1305 C C . THR A 1 168 ? 16.640 -12.217 -0.696 1.00 55.69 168 THR A C 1
ATOM 1307 O O . THR A 1 168 ? 16.770 -12.997 0.245 1.00 55.69 168 THR A O 1
ATOM 1310 N N . ARG A 1 169 ? 17.339 -11.073 -0.767 1.00 51.25 169 ARG A N 1
ATOM 1311 C CA . ARG A 1 169 ? 18.387 -10.690 0.199 1.00 51.25 169 ARG A CA 1
ATOM 1312 C C . ARG A 1 169 ? 17.927 -9.731 1.296 1.00 51.25 169 ARG A C 1
ATOM 1314 O O . ARG A 1 169 ? 18.542 -9.718 2.356 1.00 51.25 169 ARG A O 1
ATOM 1321 N N . ALA A 1 170 ? 16.894 -8.927 1.055 1.00 47.91 170 ALA A N 1
ATOM 1322 C CA . ALA A 1 170 ? 16.601 -7.754 1.885 1.00 47.91 170 ALA A CA 1
ATOM 1323 C C . ALA A 1 170 ? 15.306 -7.837 2.720 1.00 47.91 170 ALA A C 1
ATOM 1325 O O . ALA A 1 170 ? 14.828 -6.802 3.168 1.00 47.91 170 ALA A O 1
ATOM 1326 N N . GLN A 1 171 ? 14.720 -9.026 2.933 1.00 53.00 171 GLN A N 1
ATOM 1327 C CA . GLN A 1 171 ? 13.395 -9.161 3.577 1.00 53.00 171 GLN A CA 1
ATOM 1328 C C . GLN A 1 171 ? 12.338 -8.228 2.945 1.00 53.00 171 GLN A C 1
ATOM 1330 O O . GLN A 1 171 ? 11.435 -7.743 3.625 1.00 53.00 171 GLN A O 1
ATOM 1335 N N . ILE A 1 172 ? 12.463 -7.937 1.643 1.00 51.34 172 ILE A N 1
ATOM 1336 C CA . ILE A 1 172 ? 11.520 -7.055 0.959 1.00 51.34 172 ILE A CA 1
ATOM 1337 C C . ILE A 1 172 ? 10.167 -7.755 0.950 1.00 51.34 172 ILE A C 1
ATOM 1339 O O . ILE A 1 172 ? 10.039 -8.911 0.546 1.00 51.34 172 ILE A O 1
ATOM 1343 N N . SER A 1 173 ? 9.156 -7.030 1.415 1.00 58.66 173 SER A N 1
ATOM 1344 C CA . SER A 1 173 ? 7.770 -7.450 1.362 1.00 58.66 173 SER A CA 1
ATOM 1345 C C . SER A 1 173 ? 7.362 -7.743 -0.092 1.00 58.66 173 SER A C 1
ATOM 1347 O O . SER A 1 173 ? 7.160 -6.838 -0.905 1.00 58.66 173 SER A O 1
ATOM 1349 N N . TYR A 1 174 ? 7.204 -9.028 -0.420 1.00 61.06 174 TYR A N 1
ATOM 1350 C CA . TYR A 1 174 ? 6.730 -9.517 -1.725 1.00 61.06 174 TYR A CA 1
ATOM 1351 C C . TYR A 1 174 ? 5.277 -9.121 -2.051 1.00 61.06 174 TYR A C 1
ATOM 1353 O O . TYR A 1 174 ? 4.699 -9.634 -2.998 1.00 61.06 174 TYR A O 1
ATOM 1361 N N . HIS A 1 175 ? 4.655 -8.260 -1.249 1.00 64.62 175 HIS A N 1
ATOM 1362 C CA . HIS A 1 175 ? 3.263 -7.832 -1.368 1.00 64.62 175 HIS A CA 1
ATOM 1363 C C . HIS A 1 175 ? 3.141 -6.305 -1.506 1.00 64.62 175 HIS A C 1
ATOM 1365 O O . HIS A 1 175 ? 2.034 -5.769 -1.431 1.00 64.62 175 HIS A O 1
ATOM 1371 N N . SER A 1 176 ? 4.245 -5.599 -1.781 1.00 79.50 176 SER A N 1
ATOM 1372 C CA . SER A 1 176 ? 4.263 -4.143 -1.980 1.00 79.50 176 SER A CA 1
ATOM 1373 C C . SER A 1 176 ? 3.869 -3.720 -3.411 1.00 79.50 176 SER A C 1
ATOM 1375 O O . SER A 1 176 ? 4.572 -2.969 -4.089 1.00 79.50 176 SER A O 1
ATOM 1377 N N . CYS A 1 177 ? 2.745 -4.243 -3.908 1.00 84.06 177 CYS A N 1
ATOM 1378 C CA . CYS A 1 177 ? 2.267 -4.053 -5.289 1.00 84.06 177 CYS A CA 1
ATOM 1379 C C . CYS A 1 177 ? 1.892 -2.606 -5.624 1.00 84.06 177 CYS A C 1
ATOM 1381 O O . CYS A 1 177 ? 1.884 -2.227 -6.790 1.00 84.06 177 CYS A O 1
ATOM 1383 N N . LEU A 1 178 ? 1.532 -1.823 -4.607 1.00 87.44 178 LEU A N 1
ATOM 1384 C CA . LEU A 1 178 ? 1.121 -0.427 -4.741 1.00 87.44 178 LEU A CA 1
ATOM 1385 C C . LEU A 1 178 ? 2.242 0.552 -4.379 1.00 87.44 178 LEU A C 1
ATOM 1387 O O . LEU A 1 178 ? 2.003 1.756 -4.374 1.00 87.44 178 LEU A O 1
ATOM 1391 N N . SER A 1 179 ? 3.451 0.067 -4.072 1.00 80.62 179 SER A N 1
ATOM 1392 C CA . SER A 1 179 ? 4.608 0.961 -3.990 1.00 80.62 179 SER A CA 1
ATOM 1393 C C . SER A 1 179 ? 4.835 1.597 -5.356 1.00 80.62 179 SER A C 1
ATOM 1395 O O . SER A 1 179 ? 4.763 0.909 -6.371 1.00 80.62 179 SER A O 1
ATOM 1397 N N . ASN A 1 180 ? 5.079 2.904 -5.404 1.00 76.06 180 ASN A N 1
ATOM 1398 C CA . ASN A 1 180 ? 5.403 3.593 -6.645 1.00 76.06 180 ASN A CA 1
ATOM 1399 C C . ASN A 1 180 ? 6.907 3.443 -6.949 1.00 76.06 180 ASN A C 1
ATOM 1401 O O . ASN A 1 180 ? 7.732 4.111 -6.325 1.00 76.06 180 ASN A O 1
ATOM 1405 N N . PRO A 1 181 ? 7.317 2.604 -7.920 1.00 71.75 181 PRO A N 1
ATOM 1406 C CA . PRO A 1 181 ? 8.729 2.372 -8.182 1.00 71.75 181 PRO A CA 1
ATOM 1407 C C . PRO A 1 181 ? 9.312 3.409 -9.152 1.00 71.75 181 PRO A C 1
ATOM 1409 O O . PRO A 1 181 ? 10.377 3.157 -9.706 1.00 71.75 181 PRO A O 1
ATOM 1412 N N . ARG A 1 182 ? 8.639 4.542 -9.425 1.00 72.62 182 ARG A N 1
ATOM 1413 C CA . ARG A 1 182 ? 9.012 5.487 -10.497 1.00 72.62 182 ARG A CA 1
ATOM 1414 C C . ARG A 1 182 ? 10.490 5.879 -10.451 1.00 72.62 182 ARG A C 1
ATOM 1416 O O . ARG A 1 182 ? 11.165 5.769 -11.471 1.00 72.62 182 ARG A O 1
ATOM 1423 N N . ASN A 1 183 ? 11.002 6.256 -9.281 1.00 72.12 183 ASN A N 1
ATOM 1424 C CA . ASN A 1 183 ? 12.406 6.648 -9.112 1.00 72.12 183 ASN A CA 1
ATOM 1425 C C . ASN A 1 183 ? 13.367 5.474 -9.346 1.00 72.12 183 ASN A C 1
ATOM 1427 O O . ASN A 1 183 ? 14.390 5.624 -10.014 1.00 72.12 183 ASN A O 1
ATOM 1431 N N . VAL A 1 184 ? 13.003 4.280 -8.869 1.00 73.50 184 VAL A N 1
ATOM 1432 C CA . VAL A 1 184 ? 13.785 3.054 -9.077 1.00 73.50 184 VAL A CA 1
ATOM 1433 C C . VAL A 1 184 ? 13.801 2.675 -10.557 1.00 73.50 184 VAL A C 1
ATOM 1435 O O . VAL A 1 184 ? 14.868 2.423 -11.110 1.00 73.50 184 VAL A O 1
ATOM 1438 N N . ILE A 1 185 ? 12.645 2.679 -11.226 1.00 77.88 185 ILE A N 1
ATOM 1439 C CA . ILE A 1 185 ? 12.529 2.398 -12.660 1.00 77.88 185 ILE A CA 1
ATOM 1440 C C . ILE A 1 185 ? 13.349 3.412 -13.452 1.00 77.88 185 ILE A C 1
ATOM 1442 O O . ILE A 1 185 ? 14.134 3.001 -14.299 1.00 77.88 185 ILE A O 1
ATOM 1446 N N . ALA A 1 186 ? 13.217 4.711 -13.175 1.00 81.00 186 ALA A N 1
ATOM 1447 C CA . ALA A 1 186 ? 13.938 5.757 -13.894 1.00 81.00 186 ALA A CA 1
ATOM 1448 C C . ALA A 1 186 ? 15.464 5.611 -13.759 1.00 81.00 186 ALA A C 1
ATOM 1450 O O . ALA A 1 186 ? 16.176 5.637 -14.769 1.00 81.00 186 ALA A O 1
ATOM 1451 N N . ALA A 1 187 ? 15.960 5.383 -12.538 1.00 83.25 187 ALA A N 1
ATOM 1452 C CA . ALA A 1 187 ? 17.379 5.148 -12.282 1.00 83.25 187 ALA A CA 1
ATOM 1453 C C . ALA A 1 187 ? 17.881 3.907 -13.038 1.00 83.25 187 ALA A C 1
ATOM 1455 O O . ALA A 1 187 ? 18.816 3.992 -13.830 1.00 83.25 187 ALA A O 1
ATOM 1456 N N . ARG A 1 188 ? 17.185 2.773 -12.902 1.00 85.00 188 ARG A N 1
ATOM 1457 C CA . ARG A 1 188 ? 17.553 1.512 -13.564 1.00 85.00 188 ARG A CA 1
ATOM 1458 C C . ARG A 1 188 ? 17.500 1.603 -15.087 1.00 85.00 188 ARG A C 1
ATOM 1460 O O . ARG A 1 188 ? 18.389 1.106 -15.774 1.00 85.00 188 ARG A O 1
ATOM 1467 N N . CYS A 1 189 ? 16.486 2.265 -15.634 1.00 88.06 189 CYS A N 1
ATOM 1468 C CA . CYS A 1 189 ? 16.384 2.504 -17.069 1.00 88.06 189 CYS A CA 1
ATOM 1469 C C . CYS A 1 189 ? 17.579 3.314 -17.596 1.00 88.06 189 CYS A C 1
ATOM 1471 O O . CYS A 1 189 ? 18.061 3.046 -18.700 1.00 88.06 189 CYS A O 1
ATOM 1473 N N . THR A 1 190 ? 18.057 4.277 -16.803 1.00 89.00 190 THR A N 1
ATOM 1474 C CA . THR A 1 190 ? 19.232 5.101 -17.116 1.00 89.00 190 THR A CA 1
ATOM 1475 C C . THR A 1 190 ? 20.515 4.274 -17.054 1.00 89.00 190 THR A C 1
ATOM 1477 O O . THR A 1 190 ? 21.269 4.265 -18.029 1.00 89.00 190 THR A O 1
ATOM 1480 N N . ASP A 1 191 ? 20.715 3.503 -15.980 1.00 89.88 191 ASP A N 1
ATOM 1481 C CA . ASP A 1 191 ? 21.876 2.617 -15.791 1.00 89.88 191 ASP A CA 1
ATOM 1482 C C . ASP A 1 191 ? 22.049 1.641 -16.966 1.00 89.88 191 ASP A C 1
ATOM 1484 O O . ASP A 1 191 ? 23.152 1.428 -17.473 1.00 89.88 191 ASP A O 1
ATOM 1488 N N . HIS A 1 192 ? 20.936 1.083 -17.447 1.00 91.38 192 HIS A N 1
ATOM 1489 C CA . HIS A 1 192 ? 20.911 0.128 -18.556 1.00 91.38 192 HIS A CA 1
ATOM 1490 C C . HIS A 1 192 ? 20.752 0.778 -19.941 1.00 91.38 192 HIS A C 1
ATOM 1492 O O . HIS A 1 192 ? 20.651 0.070 -20.946 1.00 91.38 192 HIS A O 1
ATOM 1498 N N . ARG A 1 193 ? 20.762 2.118 -20.027 1.00 92.81 193 ARG A N 1
ATOM 1499 C CA . ARG A 1 193 ? 20.709 2.894 -21.281 1.00 92.81 193 ARG A CA 1
ATOM 1500 C C . ARG A 1 193 ? 19.530 2.509 -22.185 1.00 92.81 193 ARG A C 1
ATOM 1502 O O . ARG A 1 193 ? 19.674 2.374 -23.409 1.00 92.81 193 ARG A O 1
ATOM 1509 N N . LEU A 1 194 ? 18.352 2.317 -21.595 1.00 94.50 194 LEU A N 1
ATOM 1510 C CA . LEU A 1 194 ? 17.139 2.042 -22.364 1.00 94.50 194 LEU A CA 1
ATOM 1511 C C . LEU A 1 194 ? 16.794 3.230 -23.272 1.00 94.50 194 LEU A C 1
ATOM 1513 O O . LEU A 1 194 ? 17.048 4.387 -22.940 1.00 94.50 194 LEU A O 1
ATOM 1517 N N . CYS A 1 195 ? 16.220 2.958 -24.445 1.00 95.50 195 CYS A N 1
ATOM 1518 C CA . CYS A 1 195 ? 15.773 4.031 -25.329 1.00 95.50 195 CYS A CA 1
ATOM 1519 C C . CYS A 1 195 ? 14.531 4.736 -24.755 1.00 95.50 195 CYS A C 1
ATOM 1521 O O . CYS A 1 195 ? 13.735 4.131 -24.034 1.00 95.50 195 CYS A O 1
ATOM 1523 N N . ALA A 1 196 ? 14.317 6.001 -25.130 1.00 93.75 196 ALA A N 1
ATOM 1524 C CA . ALA A 1 196 ? 13.212 6.812 -24.611 1.00 93.75 196 ALA A CA 1
ATOM 1525 C C . ALA A 1 196 ? 11.825 6.174 -24.829 1.00 93.75 196 ALA A C 1
ATOM 1527 O O . ALA A 1 196 ? 10.948 6.298 -23.976 1.00 93.75 196 ALA A O 1
ATOM 1528 N N . ALA A 1 197 ? 11.629 5.457 -25.942 1.00 96.06 197 ALA A N 1
ATOM 1529 C CA . ALA A 1 197 ? 10.391 4.728 -26.209 1.00 96.06 197 ALA A CA 1
ATOM 1530 C C . ALA A 1 197 ? 10.134 3.619 -25.174 1.00 96.06 197 ALA A C 1
ATOM 1532 O O . ALA A 1 197 ? 9.026 3.525 -24.649 1.00 96.06 197 ALA A O 1
ATOM 1533 N N . CYS A 1 198 ? 11.154 2.825 -24.830 1.00 95.25 198 CYS A N 1
ATOM 1534 C CA . CYS A 1 198 ? 11.039 1.788 -23.803 1.00 95.25 198 CYS A CA 1
ATOM 1535 C C . CYS A 1 198 ? 10.838 2.380 -22.405 1.00 95.25 198 CYS A C 1
ATOM 1537 O O . CYS A 1 198 ? 10.012 1.870 -21.658 1.00 95.25 198 CYS A O 1
ATOM 1539 N N . VAL A 1 199 ? 11.511 3.486 -22.064 1.00 92.81 199 VAL A N 1
ATOM 1540 C CA . VAL A 1 199 ? 11.313 4.157 -20.764 1.00 92.81 199 VAL A CA 1
ATOM 1541 C C . VAL A 1 199 ? 9.862 4.614 -20.587 1.00 92.81 199 VAL A C 1
ATOM 1543 O O . VAL A 1 199 ? 9.254 4.347 -19.547 1.00 92.81 199 VAL A O 1
ATOM 1546 N N . ARG A 1 200 ? 9.269 5.241 -21.615 1.00 92.62 200 ARG A N 1
ATOM 1547 C CA . ARG A 1 200 ? 7.848 5.633 -21.590 1.00 92.62 200 ARG A CA 1
ATOM 1548 C C . ARG A 1 200 ? 6.927 4.420 -21.498 1.00 92.62 200 ARG A C 1
ATOM 1550 O O . ARG A 1 200 ? 5.973 4.440 -20.725 1.00 92.62 200 ARG A O 1
ATOM 1557 N N . PHE A 1 201 ? 7.227 3.373 -22.263 1.00 93.94 201 PHE A N 1
ATOM 1558 C CA . PHE A 1 201 ? 6.451 2.138 -22.276 1.00 93.94 201 PHE A CA 1
ATOM 1559 C C . PHE A 1 201 ? 6.399 1.476 -20.893 1.00 93.94 201 PHE A C 1
ATOM 1561 O O . PHE A 1 201 ? 5.311 1.211 -20.394 1.00 93.94 201 PHE A O 1
ATOM 1568 N N . ILE A 1 202 ? 7.543 1.302 -20.229 1.00 92.12 202 ILE A N 1
ATOM 1569 C CA . ILE A 1 202 ? 7.623 0.685 -18.893 1.00 92.12 202 ILE A CA 1
ATOM 1570 C C . ILE A 1 202 ? 6.968 1.574 -17.837 1.00 92.12 202 ILE A C 1
ATOM 1572 O O . ILE A 1 202 ? 6.241 1.077 -16.982 1.00 92.12 202 ILE A O 1
ATOM 1576 N N . THR A 1 203 ? 7.178 2.892 -17.903 1.00 90.12 203 THR A N 1
ATOM 1577 C CA . THR A 1 203 ? 6.520 3.839 -16.985 1.00 90.12 203 THR A CA 1
ATOM 1578 C C . THR A 1 203 ? 4.999 3.723 -17.074 1.00 90.12 203 THR A C 1
ATOM 1580 O O . THR A 1 203 ? 4.326 3.646 -16.047 1.00 90.12 203 THR A O 1
ATOM 1583 N N . LYS A 1 204 ? 4.458 3.651 -18.297 1.00 91.88 204 LYS A N 1
ATOM 1584 C CA . LYS A 1 204 ? 3.027 3.433 -18.526 1.00 91.88 204 LYS A CA 1
ATOM 1585 C C . LYS A 1 204 ? 2.580 2.065 -18.002 1.00 91.88 204 LYS A C 1
ATOM 1587 O O . LYS A 1 204 ? 1.612 1.995 -17.255 1.00 91.88 204 LYS A O 1
ATOM 1592 N N . LYS A 1 205 ? 3.316 1.003 -18.335 1.00 92.44 205 LYS A N 1
ATOM 1593 C CA . LYS A 1 205 ? 3.019 -0.373 -17.915 1.00 92.44 205 LYS A CA 1
ATOM 1594 C C . LYS A 1 205 ? 2.992 -0.518 -16.388 1.00 92.44 205 LYS A C 1
ATOM 1596 O O . LYS A 1 205 ? 2.093 -1.156 -15.851 1.00 92.44 205 LYS A O 1
ATOM 1601 N N . SER A 1 206 ? 3.908 0.148 -15.681 1.00 90.62 206 SER A N 1
ATOM 1602 C CA . SER A 1 206 ? 3.925 0.200 -14.212 1.00 90.62 206 SER A CA 1
ATOM 1603 C C . SER A 1 206 ? 2.673 0.873 -13.645 1.00 90.62 206 SER A C 1
ATOM 1605 O O . SER A 1 206 ? 2.072 0.343 -12.711 1.00 90.62 206 SER A O 1
ATOM 1607 N N . LEU A 1 207 ? 2.249 2.004 -14.219 1.00 90.94 207 LEU A N 1
ATOM 1608 C CA . LEU A 1 207 ? 1.029 2.696 -13.796 1.00 90.94 207 LEU A CA 1
ATOM 1609 C C . LEU A 1 207 ? -0.227 1.854 -14.061 1.00 90.94 207 LEU A C 1
ATOM 1611 O O . LEU A 1 207 ? -1.086 1.747 -13.188 1.00 90.94 207 LEU A O 1
ATOM 1615 N N . ASP A 1 208 ? -0.329 1.240 -15.241 1.00 93.44 208 ASP A N 1
ATOM 1616 C CA . ASP A 1 208 ? -1.473 0.406 -15.625 1.00 93.44 208 ASP A CA 1
ATOM 1617 C C . ASP A 1 208 ? -1.583 -0.843 -14.729 1.00 93.44 208 ASP A C 1
ATOM 1619 O O . ASP A 1 208 ? -2.677 -1.200 -14.275 1.00 93.44 208 ASP A O 1
ATOM 1623 N N . TRP A 1 209 ? -0.448 -1.465 -14.391 1.00 93.31 209 TRP A N 1
ATOM 1624 C CA . TRP A 1 209 ? -0.397 -2.561 -13.424 1.00 93.31 209 TRP A CA 1
ATOM 1625 C C . TRP A 1 209 ? -0.881 -2.117 -12.036 1.00 93.31 209 TRP A C 1
ATOM 1627 O O . TRP A 1 209 ? -1.800 -2.727 -11.483 1.00 93.31 209 TRP A O 1
ATOM 1637 N N . ARG A 1 210 ? -0.344 -1.018 -11.493 1.00 93.19 210 ARG A N 1
ATOM 1638 C CA . ARG A 1 210 ? -0.761 -0.493 -10.181 1.00 93.19 210 ARG A CA 1
ATOM 1639 C C . ARG A 1 210 ? -2.233 -0.100 -10.152 1.00 93.19 210 ARG A C 1
ATOM 1641 O O . ARG A 1 210 ? -2.913 -0.394 -9.176 1.00 93.19 210 ARG A O 1
ATOM 1648 N N . ARG A 1 211 ? -2.764 0.474 -11.236 1.00 95.56 211 ARG A N 1
ATOM 1649 C CA . ARG A 1 211 ? -4.201 0.757 -11.382 1.00 95.56 211 ARG A CA 1
ATOM 1650 C C . ARG A 1 211 ? -5.043 -0.518 -11.349 1.00 95.56 211 ARG A C 1
ATOM 1652 O O . ARG A 1 211 ? -6.093 -0.542 -10.714 1.00 95.56 211 ARG A O 1
ATOM 1659 N N . THR A 1 212 ? -4.576 -1.585 -11.991 1.00 95.69 212 THR A N 1
ATOM 1660 C CA . THR A 1 212 ? -5.254 -2.891 -11.972 1.00 95.69 212 THR A CA 1
ATOM 1661 C C . THR A 1 212 ? -5.299 -3.477 -10.560 1.00 95.69 212 THR A C 1
ATOM 1663 O O . THR A 1 212 ? -6.355 -3.922 -10.102 1.00 95.69 212 THR A O 1
ATOM 1666 N N . VAL A 1 213 ? -4.170 -3.425 -9.845 1.00 95.69 213 VAL A N 1
ATOM 1667 C CA . VAL A 1 213 ? -4.080 -3.840 -8.437 1.00 95.69 213 VAL A CA 1
ATOM 1668 C C . VAL A 1 213 ? -4.994 -2.980 -7.567 1.00 95.69 213 VAL A C 1
ATOM 1670 O O . VAL A 1 213 ? -5.757 -3.534 -6.784 1.00 95.69 213 VAL A O 1
ATOM 1673 N N . TRP A 1 214 ? -4.969 -1.656 -7.737 1.00 97.06 214 TRP A N 1
ATOM 1674 C CA . TRP A 1 214 ? -5.800 -0.714 -6.987 1.00 97.06 214 TRP A CA 1
ATOM 1675 C C . TRP A 1 214 ? -7.288 -1.013 -7.143 1.00 97.06 214 TRP A C 1
ATOM 1677 O O . TRP A 1 214 ? -7.998 -1.160 -6.154 1.00 97.06 214 TRP A O 1
ATOM 1687 N N . ASN A 1 215 ? -7.763 -1.182 -8.377 1.00 96.88 215 ASN A N 1
ATOM 1688 C CA . ASN A 1 215 ? -9.170 -1.481 -8.653 1.00 96.88 215 ASN A CA 1
ATOM 1689 C C . ASN A 1 215 ? -9.621 -2.818 -8.043 1.00 96.88 215 ASN A C 1
ATOM 1691 O O . ASN A 1 215 ? -10.787 -2.974 -7.686 1.00 96.88 215 ASN A O 1
ATOM 1695 N N . SER A 1 216 ? -8.693 -3.768 -7.905 1.00 96.50 216 SER A N 1
ATOM 1696 C CA . SER A 1 216 ? -8.939 -5.084 -7.307 1.00 96.50 216 SER A CA 1
ATOM 1697 C C . SER A 1 216 ? -8.683 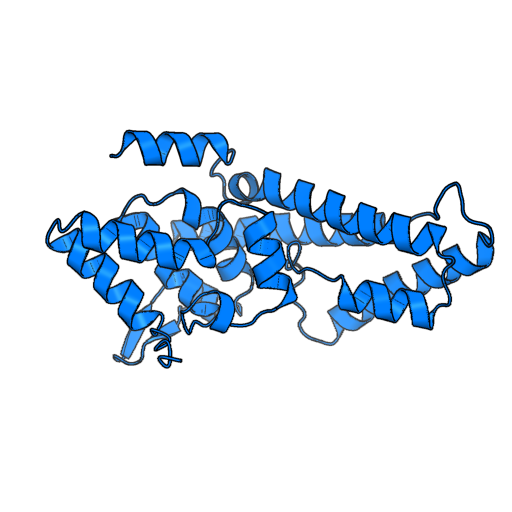-5.116 -5.798 1.00 96.50 216 SER A C 1
ATOM 1699 O O . SER A 1 216 ? -8.970 -6.125 -5.155 1.00 96.50 216 SER A O 1
ATOM 1701 N N . LEU A 1 217 ? -8.162 -4.030 -5.217 1.00 97.06 217 LEU A N 1
ATOM 1702 C CA . LEU A 1 217 ? -7.686 -4.000 -3.837 1.00 97.06 217 LEU A CA 1
ATOM 1703 C C . LEU A 1 217 ? -8.770 -4.408 -2.829 1.00 97.06 217 LEU A C 1
ATOM 1705 O O . LEU A 1 217 ? -8.499 -5.303 -2.029 1.00 97.06 217 LEU A O 1
ATOM 1709 N N . PRO A 1 218 ? -10.008 -3.874 -2.879 1.00 97.88 218 PRO A N 1
ATOM 1710 C CA . PRO A 1 218 ? -11.052 -4.306 -1.954 1.00 97.88 218 PRO A CA 1
ATOM 1711 C C . PRO A 1 218 ? -11.398 -5.794 -2.117 1.00 97.88 218 PRO A C 1
ATOM 1713 O O . PRO A 1 218 ? -11.679 -6.483 -1.135 1.00 97.88 218 PRO A O 1
ATOM 1716 N N . ALA A 1 219 ? -11.336 -6.324 -3.342 1.00 97.44 219 ALA A N 1
ATOM 1717 C CA . ALA A 1 219 ? -11.644 -7.722 -3.626 1.00 97.44 219 ALA A CA 1
ATOM 1718 C C . ALA A 1 219 ? -10.614 -8.681 -3.012 1.00 97.44 219 ALA A C 1
ATOM 1720 O O . ALA A 1 219 ? -11.007 -9.741 -2.524 1.00 97.44 219 ALA A O 1
ATOM 1721 N N . TYR A 1 220 ? -9.331 -8.300 -2.944 1.00 96.62 220 TYR A N 1
ATOM 1722 C CA . TYR A 1 220 ? -8.309 -9.097 -2.248 1.00 96.62 220 TYR A CA 1
ATOM 1723 C C . TYR A 1 220 ? -8.631 -9.324 -0.766 1.00 96.62 220 TYR A C 1
ATOM 1725 O O . TYR A 1 220 ? -8.227 -10.340 -0.201 1.00 96.62 220 TYR A O 1
ATOM 1733 N N . PHE A 1 221 ? -9.410 -8.425 -0.161 1.00 97.12 221 PHE A N 1
ATOM 1734 C CA . PHE A 1 221 ? -9.853 -8.508 1.231 1.00 97.12 221 PHE A CA 1
ATOM 1735 C C . PHE A 1 221 ? -11.298 -9.007 1.388 1.00 97.12 221 PHE A C 1
ATOM 1737 O O . PHE A 1 221 ? -11.837 -8.993 2.490 1.00 97.12 221 PHE A O 1
ATOM 1744 N N . GLY A 1 222 ? -11.946 -9.459 0.308 1.00 96.19 222 GLY A N 1
ATOM 1745 C CA . GLY A 1 222 ? -13.335 -9.933 0.345 1.00 96.19 222 GLY A CA 1
ATOM 1746 C C . GLY A 1 222 ? -14.383 -8.821 0.486 1.00 96.19 222 GLY A C 1
ATOM 1747 O O . GLY A 1 222 ? -15.529 -9.099 0.827 1.00 96.19 222 GLY A O 1
ATOM 1748 N N . LEU A 1 223 ? -14.016 -7.566 0.210 1.00 95.81 223 LEU A N 1
ATOM 1749 C CA . LEU A 1 223 ? -14.882 -6.392 0.383 1.00 95.81 223 LEU A CA 1
ATOM 1750 C C . LEU A 1 223 ? -15.690 -6.035 -0.882 1.00 95.81 223 LEU A C 1
ATOM 1752 O O . LEU A 1 223 ? -16.620 -5.230 -0.828 1.00 95.81 223 LEU A O 1
ATOM 1756 N N . GLY A 1 224 ? -15.386 -6.657 -2.026 1.00 95.44 224 GLY A N 1
ATOM 1757 C CA . GLY A 1 224 ? -16.050 -6.398 -3.307 1.00 95.44 224 GLY A CA 1
ATOM 1758 C C . GLY A 1 224 ? -15.323 -5.340 -4.136 1.00 95.44 224 GLY A C 1
ATOM 1759 O O . GLY A 1 224 ? -14.135 -5.490 -4.401 1.00 95.44 224 GLY A O 1
ATOM 1760 N N . LYS A 1 225 ? -16.036 -4.301 -4.585 1.00 96.06 225 LYS A N 1
ATOM 1761 C CA . LYS A 1 225 ? -15.476 -3.191 -5.377 1.00 96.06 225 LYS A CA 1
ATOM 1762 C C . LYS A 1 225 ? -15.557 -1.873 -4.610 1.00 96.06 225 LYS A C 1
ATOM 1764 O O . LYS A 1 225 ? -16.390 -1.740 -3.713 1.00 96.06 225 LYS A O 1
ATOM 1769 N N . TRP A 1 226 ? -14.742 -0.898 -5.002 1.00 96.06 226 TRP A N 1
ATOM 1770 C CA . TRP A 1 226 ? -14.712 0.436 -4.396 1.00 96.06 226 TRP A CA 1
ATOM 1771 C C . TRP A 1 226 ? -16.082 1.112 -4.366 1.00 96.06 226 TRP A C 1
ATOM 1773 O O . TRP A 1 226 ? -16.465 1.672 -3.346 1.00 96.06 226 TRP A O 1
ATOM 1783 N N . GLU A 1 227 ? -16.849 1.008 -5.446 1.00 94.94 227 GLU A N 1
ATOM 1784 C CA . GLU A 1 227 ? -18.171 1.616 -5.591 1.00 94.94 227 GLU A CA 1
ATOM 1785 C C . GLU A 1 227 ? -19.131 1.114 -4.511 1.00 94.94 227 GLU A C 1
ATOM 1787 O O . GLU A 1 227 ? -19.841 1.907 -3.903 1.00 94.94 227 GLU A O 1
ATOM 1792 N N . LYS A 1 228 ? -19.086 -0.189 -4.199 1.00 92.81 228 LYS A N 1
ATOM 1793 C CA . LYS A 1 228 ? -19.902 -0.779 -3.130 1.00 92.81 228 LYS A CA 1
ATOM 1794 C C . LYS A 1 228 ? -19.561 -0.173 -1.766 1.00 92.81 228 LYS A C 1
ATOM 1796 O O . LYS A 1 228 ? -20.467 0.056 -0.972 1.00 92.81 228 LYS A O 1
ATOM 1801 N N . LEU A 1 229 ? -18.278 0.076 -1.498 1.00 93.31 229 LEU A N 1
ATOM 1802 C CA . LEU A 1 229 ? -17.831 0.673 -0.236 1.00 93.31 229 LEU A CA 1
ATOM 1803 C C . LEU A 1 229 ? -18.265 2.132 -0.125 1.00 93.31 229 LEU A C 1
ATOM 1805 O O . LEU A 1 229 ? -18.808 2.517 0.905 1.00 93.31 229 LEU A O 1
ATOM 1809 N N . LYS A 1 230 ? -18.109 2.906 -1.205 1.00 92.31 230 LYS A N 1
ATOM 1810 C CA . LYS A 1 230 ? -18.542 4.309 -1.255 1.00 92.31 230 LYS A CA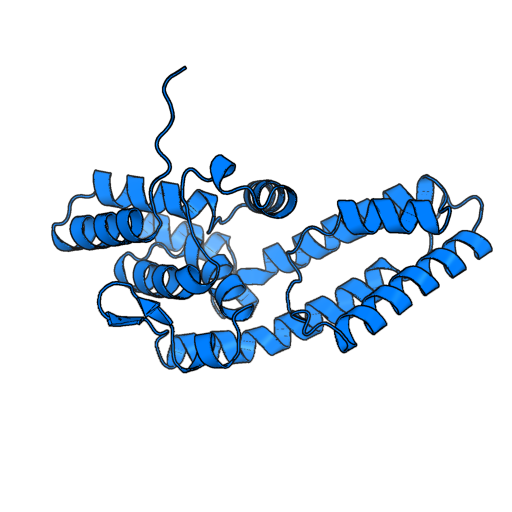 1
ATOM 1811 C C . LYS A 1 230 ? -20.052 4.432 -1.038 1.00 92.31 230 LYS A C 1
ATOM 1813 O O . LYS A 1 230 ? -20.484 5.247 -0.236 1.00 92.31 230 LYS A O 1
ATOM 1818 N N . THR A 1 231 ? -20.855 3.582 -1.684 1.00 89.12 231 THR A N 1
ATOM 1819 C CA . THR A 1 231 ? -22.315 3.577 -1.491 1.00 89.12 231 THR A CA 1
ATOM 1820 C C . THR A 1 231 ? -22.723 3.153 -0.080 1.00 89.12 231 THR A C 1
ATOM 1822 O O . THR A 1 231 ? -23.656 3.728 0.468 1.00 89.12 231 THR A O 1
ATOM 1825 N N . ALA A 1 232 ? -22.054 2.159 0.511 1.00 83.12 232 ALA A N 1
ATOM 1826 C CA . ALA A 1 232 ? -22.372 1.700 1.863 1.00 83.12 232 ALA A CA 1
ATOM 1827 C C . ALA A 1 232 ? -22.085 2.768 2.930 1.00 83.12 232 ALA A C 1
ATOM 1829 O O . ALA A 1 232 ? -22.826 2.859 3.903 1.00 83.12 232 ALA A O 1
ATOM 1830 N N . GLU A 1 233 ? -21.036 3.569 2.739 1.00 81.44 233 GLU A N 1
ATOM 1831 C CA . GLU A 1 233 ? -20.677 4.665 3.643 1.00 81.44 233 GLU A CA 1
ATOM 1832 C C . GLU A 1 233 ? -21.670 5.829 3.517 1.00 81.44 233 GLU A C 1
ATOM 1834 O O . GLU A 1 233 ? -22.247 6.237 4.516 1.00 81.44 233 GLU A O 1
ATOM 1839 N N . SER A 1 234 ? -22.007 6.255 2.293 1.00 76.94 234 SER A N 1
ATOM 1840 C CA . SER A 1 234 ? -23.005 7.318 2.070 1.00 76.94 234 SER A CA 1
ATOM 1841 C C . SER A 1 234 ? -24.441 6.959 2.474 1.00 76.94 234 SER A C 1
ATOM 1843 O O . SER A 1 234 ? -25.286 7.843 2.520 1.00 76.94 234 SER A O 1
ATOM 1845 N N . ALA A 1 235 ? -24.749 5.677 2.692 1.00 69.38 235 ALA A N 1
ATOM 1846 C CA . ALA A 1 235 ? -26.061 5.221 3.158 1.00 69.38 235 ALA A CA 1
ATOM 1847 C C . ALA A 1 235 ? -26.142 5.064 4.689 1.00 69.38 235 ALA A C 1
ATOM 1849 O O . ALA A 1 235 ? -27.217 4.766 5.208 1.00 69.38 235 ALA A O 1
ATOM 1850 N N . ALA A 1 236 ? -25.009 5.180 5.390 1.00 60.06 236 ALA A N 1
ATOM 1851 C CA . ALA A 1 236 ? -24.923 5.103 6.847 1.00 60.06 236 ALA A CA 1
ATOM 1852 C C . ALA A 1 236 ? -24.978 6.486 7.529 1.00 60.06 236 ALA A C 1
ATOM 1854 O O . ALA A 1 236 ? -25.127 6.535 8.753 1.00 60.06 236 ALA A O 1
ATOM 1855 N N . ASP A 1 237 ? -24.870 7.559 6.740 1.00 48.97 237 ASP A N 1
ATOM 1856 C CA . ASP A 1 237 ? -25.106 8.959 7.119 1.00 48.97 237 ASP A CA 1
ATOM 1857 C C . ASP A 1 237 ? -26.570 9.366 6.876 1.00 48.97 237 ASP A C 1
ATOM 1859 O O . ASP A 1 237 ? -27.108 10.140 7.703 1.00 48.97 237 ASP A O 1
#

Organism: NCBI:txid139825

pLDDT: mean 87.92, std 12.08, range [35.19, 98.0]